Protein AF-A0A9L0KBJ2-F1 (afdb_monomer_lite)

InterPro domains:
  IPR000909 Phosphatidylinositol-specific phospholipase C, X domain [SM00148] (32-202)
  IPR017946 PLC-like phosphodiesterase, TIM beta/alpha-barrel domain superfamily [G3DSA:3.20.20.190] (17-254)
  IPR017946 PLC-like phosphodiesterase, TIM beta/alpha-barrel domain superfamily [SSF51695] (20-294)
  IPR042158 PI-PLC X domain-containing protein 1/2/3 [cd08616] (26-245)
  IPR051057 Phosphoinositide phospholipase C domain-containing protein [PTHR13593] (19-244)

Organism: Equus asinus (NCBI:txid9793)

Radius of gyration: 22.38 Å; chains: 1; bounding box: 73×70×55 Å

Secondary structure (DSSP, 8-state):
----PPPPPP-PPPPPPTTTTTTTTS-GGGTTSBGGGS--EEETTGGGGGB-TTSPBPTTS-HHHHHHHHH-HHHHHHHHHHHH----S-HHHHHHHT--EEEEEEEE-TTS-TT-EEEEESEEEEEEHHHHHHHHHHHHHH-TT--EEEEEEEEES--HHHHHHHHHHHHHHHGGGB--SSSPPBHHHHHHTT--EEEEES-HHHHHH-TTEEPPPP------SSHHHHHHHHHHHHHH--TT---TTS--S--------------EE----TT-------------SS-------------

Foldseek 3Di:
DDDDDDDDDDDDDDPQQPQLQVLVVDDPVQLPPQPLPDAAAAADLQQLLQFDLPFQFAPPDDPVLNVCCVPPVVPSSVVLSLVQRQDNDHPLVCSSVNHAEYEFEWEDDPVDDPQQIFGDDRGTGPDGPLVSLLVVLVSCVVHQLAAHEYAYDNYYPDDPVNVVVSVVSNCVRCPQLQDFFDDRDGSNRSSVSSHHYAYAYDDVVCVVVDRSYAHHEDDQDQPDPDVVSVVVSLVVVVVVPFPPPDPPDDDDDDDDDDDTDHSTHSHPYDGPNVSDDDDDDPDDDDDDDDDDDDDDDDDDDDD

pLDDT: mean 76.34, std 26.52, range [23.48, 98.69]

Structure (mmCIF, N/CA/C/O backbone):
data_AF-A0A9L0KBJ2-F1
#
_entry.id   AF-A0A9L0KBJ2-F1
#
loop_
_atom_site.group_PDB
_atom_site.id
_atom_site.type_symbol
_atom_site.label_atom_id
_atom_site.label_alt_id
_atom_site.label_comp_id
_atom_site.label_asym_id
_atom_site.label_entity_id
_atom_site.label_seq_id
_atom_site.pdbx_PDB_ins_code
_atom_site.Cartn_x
_atom_site.Cartn_y
_atom_site.Cartn_z
_atom_site.occupancy
_atom_site.B_iso_or_equiv
_atom_site.auth_seq_id
_atom_site.auth_comp_id
_atom_site.auth_asym_id
_atom_site.auth_atom_id
_atom_site.pdbx_PDB_model_num
ATOM 1 N N . MET A 1 1 ? -51.098 33.374 -16.487 1.00 39.56 1 MET A N 1
ATOM 2 C CA . MET A 1 1 ? -49.649 33.170 -16.286 1.00 39.56 1 MET A CA 1
ATOM 3 C C . MET A 1 1 ? -49.441 32.715 -14.854 1.00 39.56 1 MET A C 1
ATOM 5 O O . MET A 1 1 ? -49.712 33.484 -13.947 1.00 39.56 1 MET A O 1
ATOM 9 N N . GLY A 1 2 ? -49.059 31.459 -14.653 1.00 32.19 2 GLY A N 1
ATOM 10 C CA . GLY A 1 2 ? -48.788 30.884 -13.337 1.00 32.19 2 GLY A CA 1
ATOM 11 C C . GLY A 1 2 ? -48.051 29.573 -13.556 1.00 32.19 2 GLY A C 1
ATOM 12 O O . GLY A 1 2 ? -48.674 28.576 -13.904 1.00 32.19 2 GLY A O 1
ATOM 13 N N . GLY A 1 3 ? -46.721 29.634 -13.507 1.00 31.25 3 GLY A N 1
ATOM 14 C CA . GLY A 1 3 ? -45.835 28.506 -13.778 1.00 31.25 3 GLY A CA 1
ATOM 15 C C . GLY A 1 3 ? -45.840 27.506 -12.627 1.00 31.25 3 GLY A C 1
ATOM 16 O O . GLY A 1 3 ? -45.715 27.885 -11.465 1.00 31.25 3 GLY A O 1
ATOM 17 N N . GLN A 1 4 ? -45.972 26.230 -12.969 1.00 34.03 4 GLN A N 1
ATOM 18 C CA . GLN A 1 4 ? -45.877 25.109 -12.046 1.00 34.03 4 GLN A CA 1
ATOM 19 C C . GLN A 1 4 ? -44.428 24.602 -12.064 1.00 34.03 4 GLN A C 1
ATOM 21 O O . GLN A 1 4 ? -43.933 24.132 -13.088 1.00 34.03 4 GLN A O 1
ATOM 26 N N . LEU A 1 5 ? -43.730 24.762 -10.938 1.00 36.69 5 LEU A N 1
ATOM 27 C CA . LEU A 1 5 ? -42.374 24.260 -10.724 1.00 36.69 5 LEU A CA 1
ATOM 28 C C . LEU A 1 5 ? -42.408 22.729 -10.648 1.00 36.69 5 LEU A C 1
ATOM 30 O O . LEU A 1 5 ? -43.070 22.160 -9.782 1.00 36.69 5 LEU A O 1
ATOM 34 N N . SER A 1 6 ? -41.690 22.071 -11.555 1.00 35.41 6 SER A N 1
ATOM 35 C CA . SER A 1 6 ? -41.401 20.637 -11.477 1.00 35.41 6 SER A CA 1
ATOM 36 C C . SER A 1 6 ? -40.130 20.433 -10.651 1.00 35.41 6 SER A C 1
ATOM 38 O O . SER A 1 6 ? -39.110 21.065 -10.918 1.00 35.41 6 SER A O 1
ATOM 40 N N . ALA A 1 7 ? -40.198 19.574 -9.634 1.00 37.03 7 ALA A N 1
ATOM 41 C CA . ALA A 1 7 ? -39.050 19.184 -8.817 1.00 37.03 7 ALA A CA 1
ATOM 42 C C . ALA A 1 7 ? -38.105 18.248 -9.602 1.00 37.03 7 ALA A C 1
ATOM 44 O O . ALA A 1 7 ? -38.599 17.421 -10.375 1.00 37.03 7 ALA A O 1
ATOM 45 N N . PRO A 1 8 ? -36.773 18.312 -9.409 1.00 42.81 8 PRO A N 1
ATOM 46 C CA . PRO A 1 8 ? -35.865 17.350 -10.015 1.00 42.81 8 PRO A CA 1
ATOM 47 C C . PRO A 1 8 ? -35.858 16.046 -9.205 1.00 42.81 8 PRO A C 1
ATOM 49 O O . PRO A 1 8 ? -35.817 16.049 -7.974 1.00 42.81 8 PRO A O 1
ATOM 52 N N . GLY A 1 9 ? -35.933 14.927 -9.927 1.00 35.25 9 GLY A N 1
ATOM 53 C CA . GLY A 1 9 ? -35.958 13.576 -9.379 1.00 35.25 9 GLY A CA 1
ATOM 54 C C . GLY A 1 9 ? -34.682 13.208 -8.622 1.00 35.25 9 GLY A C 1
ATOM 55 O O . GLY A 1 9 ? -33.575 13.589 -9.000 1.00 35.25 9 GLY A O 1
ATOM 56 N N . GLY A 1 10 ? -34.859 12.438 -7.548 1.00 35.50 10 GLY A N 1
ATOM 57 C CA . GLY A 1 10 ? -33.768 11.860 -6.776 1.00 35.50 10 GLY A CA 1
ATOM 58 C C . GLY A 1 10 ? -32.954 10.886 -7.623 1.00 35.50 10 GLY A C 1
ATOM 59 O O . GLY A 1 10 ? -33.479 9.885 -8.112 1.00 35.50 10 GLY A O 1
ATOM 60 N N . GLY A 1 11 ? -31.665 11.181 -7.782 1.00 34.19 11 GLY A N 1
ATOM 61 C CA . GLY A 1 11 ? -30.691 10.238 -8.313 1.00 34.19 11 GLY A CA 1
ATOM 62 C C . GLY A 1 11 ? -30.554 9.060 -7.354 1.00 34.19 11 GLY A C 1
ATOM 63 O O . GLY A 1 11 ? -30.102 9.225 -6.222 1.00 34.19 11 GLY A O 1
ATOM 64 N N . GLY A 1 12 ? -30.977 7.876 -7.794 1.00 37.19 12 GLY A N 1
ATOM 65 C CA . GLY A 1 12 ? -30.732 6.637 -7.069 1.00 37.19 12 GLY A CA 1
ATOM 66 C C . GLY A 1 12 ? -29.230 6.386 -6.991 1.00 37.19 12 GLY A C 1
ATOM 67 O O . GLY A 1 12 ? -28.573 6.228 -8.019 1.00 37.19 12 GLY A O 1
ATOM 68 N N . SER A 1 13 ? -28.682 6.365 -5.777 1.00 54.47 13 SER A N 1
ATOM 69 C CA . SER A 1 13 ? -27.331 5.871 -5.548 1.00 54.47 13 SER A CA 1
ATOM 70 C C . SER A 1 13 ? -27.279 4.396 -5.940 1.00 54.47 13 SER A C 1
ATOM 72 O O . SER A 1 13 ? -28.129 3.597 -5.538 1.00 54.47 13 SER A O 1
ATOM 74 N N . LEU A 1 14 ? -26.289 4.029 -6.756 1.00 52.66 14 LEU A N 1
ATOM 75 C CA . LEU A 1 14 ? -25.986 2.625 -7.017 1.00 52.66 14 LEU A CA 1
ATOM 76 C C . LEU A 1 14 ? -25.778 1.904 -5.671 1.00 52.66 14 LEU A C 1
ATOM 78 O O . LEU A 1 14 ? -25.186 2.492 -4.757 1.00 52.66 14 LEU A O 1
ATOM 82 N N . PRO A 1 15 ? -26.265 0.660 -5.513 1.00 59.66 15 PRO A N 1
ATOM 83 C CA . PRO A 1 15 ? -26.062 -0.087 -4.282 1.00 59.66 15 PRO A CA 1
ATOM 84 C C . PRO A 1 15 ? -24.560 -0.235 -4.028 1.00 59.66 15 PRO A C 1
ATOM 86 O O . PRO A 1 15 ? -23.828 -0.746 -4.876 1.00 59.66 15 PRO A O 1
ATOM 89 N N . ARG A 1 16 ? -24.102 0.248 -2.866 1.00 64.50 16 ARG A N 1
ATOM 90 C CA . ARG A 1 16 ? -22.700 0.136 -2.452 1.00 64.50 16 ARG A CA 1
ATOM 91 C C . ARG A 1 16 ? -22.267 -1.337 -2.447 1.00 64.50 16 ARG A C 1
ATOM 93 O O . ARG A 1 16 ? -23.068 -2.185 -2.034 1.00 64.50 16 ARG A O 1
ATOM 100 N N . PRO A 1 17 ? -21.030 -1.659 -2.872 1.00 71.56 17 PRO A N 1
ATOM 101 C CA . PRO A 1 17 ? -20.535 -3.028 -2.826 1.00 71.56 17 PRO A CA 1
ATOM 102 C C . PRO A 1 17 ? -20.620 -3.569 -1.397 1.00 71.56 17 PRO A C 1
ATOM 104 O O . PRO A 1 17 ? -20.265 -2.882 -0.441 1.00 71.56 17 PRO A O 1
ATOM 107 N N . VAL A 1 18 ? -21.095 -4.808 -1.248 1.00 75.06 18 VAL A N 1
ATOM 108 C CA . VAL A 1 18 ? -21.467 -5.397 0.055 1.00 75.06 18 VAL A CA 1
ATOM 109 C C . VAL A 1 18 ? -20.314 -5.385 1.070 1.00 75.06 18 VAL A C 1
ATOM 111 O O . VAL A 1 18 ? -20.565 -5.299 2.270 1.00 75.06 18 VAL A O 1
ATOM 114 N N . ASN A 1 19 ? -19.065 -5.428 0.598 1.00 90.75 19 ASN A N 1
ATOM 115 C CA . ASN A 1 19 ? -17.872 -5.508 1.441 1.00 90.75 19 ASN A CA 1
ATOM 116 C C . ASN A 1 19 ? -17.072 -4.197 1.511 1.00 90.75 19 ASN A C 1
ATOM 118 O O . ASN A 1 19 ? -16.081 -4.145 2.237 1.00 90.75 19 ASN A O 1
ATOM 122 N N . ALA A 1 20 ? -17.482 -3.140 0.802 1.00 94.88 20 ALA A N 1
ATOM 123 C CA . ALA A 1 20 ? -16.697 -1.910 0.705 1.00 94.88 20 ALA A CA 1
ATOM 124 C C . ALA A 1 20 ? -16.605 -1.140 2.033 1.00 94.88 20 ALA A C 1
ATOM 126 O O . ALA A 1 20 ? -15.671 -0.374 2.206 1.00 94.88 20 ALA A O 1
ATOM 127 N N . ASP A 1 21 ? -17.517 -1.372 2.982 1.00 96.88 21 ASP A N 1
ATOM 128 C CA . ASP A 1 21 ? -17.588 -0.662 4.271 1.00 96.88 21 ASP A CA 1
ATOM 129 C C . ASP A 1 21 ? -17.522 -1.625 5.483 1.00 96.88 21 ASP A C 1
ATOM 131 O O . ASP A 1 21 ? -18.174 -1.407 6.514 1.00 96.88 21 ASP A O 1
ATOM 135 N N . TRP A 1 22 ? -16.811 -2.756 5.360 1.00 96.62 22 TRP A N 1
ATOM 136 C CA . TRP A 1 22 ? -16.874 -3.828 6.363 1.00 96.62 22 TRP A CA 1
ATOM 137 C C . TRP A 1 22 ? -16.291 -3.441 7.729 1.00 96.62 22 TRP A C 1
ATOM 139 O O . TRP A 1 22 ? -16.794 -3.937 8.743 1.00 96.62 22 TRP A O 1
ATOM 149 N N . MET A 1 23 ? -15.279 -2.564 7.799 1.00 97.50 23 MET A N 1
ATOM 150 C CA . MET A 1 23 ? -14.704 -2.140 9.084 1.00 97.50 23 MET A CA 1
ATOM 151 C C . MET A 1 23 ? -15.724 -1.332 9.889 1.00 97.50 23 MET A C 1
ATOM 153 O O . MET A 1 23 ? -15.868 -1.536 11.099 1.00 97.50 23 MET A O 1
ATOM 157 N N . SER A 1 24 ? -16.505 -0.486 9.213 1.00 95.19 24 SER A N 1
ATOM 158 C CA . SER A 1 24 ? -17.604 0.264 9.831 1.00 95.19 24 SER A CA 1
ATOM 159 C C . SER A 1 24 ? -18.742 -0.633 10.347 1.00 95.19 24 SER A C 1
ATOM 161 O O . SER A 1 24 ? -19.420 -0.284 11.317 1.00 95.19 24 SER A O 1
ATOM 163 N N . ALA A 1 25 ? -18.924 -1.806 9.732 1.00 95.00 25 ALA A N 1
ATOM 164 C CA . ALA A 1 25 ? -19.957 -2.782 10.073 1.00 95.00 25 ALA A CA 1
ATOM 165 C C . ALA A 1 25 ? -19.550 -3.754 11.199 1.00 95.00 25 ALA A C 1
ATOM 167 O O . ALA A 1 25 ? -20.371 -4.561 11.647 1.00 95.00 25 ALA A O 1
ATOM 168 N N . LEU A 1 26 ? -18.301 -3.695 11.677 1.00 95.19 26 LEU A N 1
ATOM 169 C CA . LEU A 1 26 ? -17.848 -4.498 12.812 1.00 95.19 26 LEU A CA 1
ATOM 170 C C . LEU A 1 26 ? -18.660 -4.192 14.080 1.00 95.19 26 LEU A C 1
ATOM 172 O O . LEU A 1 26 ? -19.145 -3.082 14.292 1.00 95.19 26 LEU A O 1
ATOM 176 N N . CYS A 1 27 ? -18.764 -5.178 14.977 1.00 95.88 27 CYS A N 1
ATOM 177 C CA . CYS A 1 27 ? -19.354 -4.963 16.298 1.00 95.88 27 CYS A CA 1
ATOM 178 C C . CYS A 1 27 ? -18.593 -3.843 17.037 1.00 95.88 27 CYS A C 1
ATOM 180 O O . CYS A 1 27 ? -17.363 -3.901 17.063 1.00 95.88 27 CYS A O 1
ATOM 182 N N . PRO A 1 28 ? -19.272 -2.903 17.729 1.00 95.81 28 PRO A N 1
ATOM 183 C CA . PRO A 1 28 ? -18.616 -1.776 18.398 1.00 95.81 28 PRO A CA 1
ATOM 184 C C . PRO A 1 28 ? -17.477 -2.144 19.352 1.00 95.81 28 PRO A C 1
ATOM 186 O O . PRO A 1 28 ? -16.539 -1.374 19.516 1.00 95.81 28 PRO A O 1
ATOM 189 N N . ARG A 1 29 ? -17.525 -3.342 19.950 1.00 95.31 29 ARG A N 1
ATOM 190 C CA . ARG A 1 29 ? -16.455 -3.868 20.814 1.00 95.31 29 ARG A CA 1
ATOM 191 C C . ARG A 1 29 ? -15.127 -4.071 20.082 1.00 95.31 29 ARG A C 1
ATOM 193 O O . ARG A 1 29 ? -14.089 -4.057 20.727 1.00 95.31 29 ARG A O 1
ATOM 200 N N . LEU A 1 30 ? -15.161 -4.313 18.771 1.00 95.56 30 LEU A N 1
ATOM 201 C CA . LEU A 1 30 ? -13.973 -4.499 17.937 1.00 95.56 30 LEU A CA 1
ATOM 202 C C . LEU A 1 30 ? -13.367 -3.169 17.481 1.00 95.56 30 LEU A C 1
ATOM 204 O O . LEU A 1 30 ? -12.224 -3.162 17.042 1.00 95.56 30 LEU A O 1
ATOM 208 N N . TRP A 1 31 ? -14.082 -2.047 17.610 1.00 97.31 31 TRP A N 1
ATOM 209 C CA . TRP A 1 31 ? -13.544 -0.738 17.226 1.00 97.31 31 TRP A CA 1
ATOM 210 C C . TRP A 1 31 ? -12.448 -0.248 18.176 1.00 97.31 31 TRP A C 1
ATOM 212 O O . TRP A 1 31 ? -11.600 0.542 17.776 1.00 97.31 31 TRP A O 1
ATOM 222 N N . ASP A 1 32 ? -12.463 -0.734 19.418 1.00 96.62 32 ASP A N 1
ATOM 223 C CA . ASP A 1 32 ? -11.501 -0.407 20.477 1.00 96.62 32 ASP A CA 1
ATOM 224 C C . ASP A 1 32 ? -10.372 -1.441 20.602 1.00 96.62 32 ASP A C 1
ATOM 226 O O . ASP A 1 32 ? -9.470 -1.303 21.426 1.00 96.62 32 ASP A O 1
ATOM 230 N N . VAL A 1 33 ? -10.417 -2.501 19.793 1.00 94.88 33 VAL A N 1
ATOM 231 C CA . VAL A 1 33 ? -9.357 -3.506 19.738 1.00 94.88 33 VAL A CA 1
ATOM 232 C C . VAL A 1 33 ? -8.188 -2.937 18.918 1.00 94.88 33 VAL A C 1
ATOM 234 O O . VAL A 1 33 ? -8.436 -2.307 17.886 1.00 94.88 33 VAL A O 1
ATOM 237 N N . PRO A 1 34 ? -6.921 -3.146 19.339 1.00 94.62 34 PRO A N 1
ATOM 238 C CA . PRO A 1 34 ? -5.755 -2.779 18.537 1.00 94.62 34 PRO A CA 1
ATOM 239 C C . PRO A 1 34 ? -5.890 -3.242 17.087 1.00 94.62 34 PRO A C 1
ATOM 241 O O . PRO A 1 34 ? -6.272 -4.385 16.851 1.00 94.62 34 PRO A O 1
ATOM 244 N N . LEU A 1 35 ? -5.546 -2.403 16.111 1.00 93.25 35 LEU A N 1
ATOM 245 C CA . LEU A 1 35 ? -5.756 -2.712 14.692 1.00 93.25 35 LEU A CA 1
ATOM 246 C C . LEU A 1 35 ? -5.088 -4.033 14.292 1.00 93.25 35 LEU A C 1
ATOM 248 O O . LEU A 1 35 ? -5.685 -4.864 13.614 1.00 93.25 35 LEU A O 1
ATOM 252 N N . HIS A 1 36 ? -3.883 -4.278 14.807 1.00 88.44 36 HIS A N 1
ATOM 253 C CA . HIS A 1 36 ? -3.157 -5.520 14.566 1.00 88.44 36 HIS A CA 1
ATOM 254 C C . HIS A 1 36 ? -3.884 -6.757 15.132 1.00 88.44 36 HIS A C 1
ATOM 256 O O . HIS A 1 36 ? -3.661 -7.871 14.662 1.00 88.44 36 HIS A O 1
ATOM 262 N N . HIS A 1 37 ? -4.782 -6.604 16.111 1.00 90.06 37 HIS A N 1
ATOM 263 C CA . HIS A 1 37 ? -5.623 -7.681 16.640 1.00 90.06 37 HIS A CA 1
ATOM 264 C C . HIS A 1 37 ? -6.802 -8.077 15.741 1.00 90.06 37 HIS A C 1
ATOM 266 O O . HIS A 1 37 ? -7.394 -9.133 15.977 1.00 90.06 37 HIS A O 1
ATOM 272 N N . LEU A 1 38 ? -7.112 -7.298 14.705 1.00 91.44 38 LEU A N 1
ATOM 273 C CA . LEU A 1 38 ? -8.138 -7.641 13.727 1.00 91.44 38 LEU A CA 1
ATOM 274 C C . LEU A 1 38 ? -7.586 -8.578 12.644 1.00 91.44 38 LEU A C 1
ATOM 276 O O . LEU A 1 38 ? -6.407 -8.542 12.297 1.00 91.44 38 LEU A O 1
ATOM 280 N N . SER A 1 39 ? -8.461 -9.417 12.091 1.00 91.38 39 SER A N 1
ATOM 281 C CA . SER A 1 39 ? -8.184 -10.145 10.852 1.00 91.38 39 SER A CA 1
ATOM 282 C C . SER A 1 39 ? -8.519 -9.232 9.682 1.00 91.38 39 SER A C 1
ATOM 284 O O . SER A 1 39 ? -9.687 -8.921 9.460 1.00 91.38 39 SER A O 1
ATOM 286 N N . ILE A 1 40 ? -7.489 -8.782 8.972 1.00 93.38 40 ILE A N 1
ATOM 287 C CA . ILE A 1 40 ? -7.608 -7.823 7.876 1.00 93.38 40 ILE A CA 1
ATOM 288 C C . ILE A 1 40 ? -7.216 -8.547 6.580 1.00 93.38 40 ILE A C 1
ATOM 290 O O . ILE A 1 40 ? -6.092 -9.047 6.501 1.00 93.38 40 ILE A O 1
ATOM 294 N N . PRO A 1 41 ? -8.112 -8.655 5.583 1.00 94.19 41 PRO A N 1
ATOM 295 C CA . PRO A 1 41 ? -7.776 -9.253 4.297 1.00 94.19 41 PRO A CA 1
ATOM 296 C C . PRO A 1 41 ? -6.783 -8.370 3.531 1.00 94.19 41 PRO A C 1
ATOM 298 O O . PRO A 1 41 ? -6.908 -7.139 3.505 1.00 94.19 41 PRO A O 1
ATOM 301 N N . GLY A 1 42 ? -5.814 -9.018 2.888 1.00 94.12 42 GLY A N 1
ATOM 302 C CA . GLY A 1 42 ? -4.753 -8.368 2.127 1.00 94.12 42 GLY A CA 1
ATOM 303 C C . GLY A 1 42 ? -4.523 -8.989 0.754 1.00 94.12 42 GLY A C 1
ATOM 304 O O . GLY A 1 42 ? -4.788 -10.176 0.554 1.00 94.12 42 GLY A O 1
ATOM 305 N N . SER A 1 43 ? -3.997 -8.190 -0.169 1.00 93.31 43 SER A N 1
ATOM 306 C CA . SER A 1 43 ? -3.552 -8.605 -1.500 1.00 93.31 43 SER A CA 1
ATOM 307 C C . SER A 1 43 ? -2.027 -8.634 -1.564 1.00 93.31 43 SER A C 1
ATOM 309 O O . SER A 1 43 ? -1.352 -7.656 -1.247 1.00 93.31 43 SER A O 1
ATOM 311 N N . HIS A 1 44 ? -1.480 -9.773 -1.980 1.00 91.88 44 HIS A N 1
ATOM 312 C CA . HIS A 1 44 ? -0.054 -9.932 -2.268 1.00 91.88 44 HIS A CA 1
ATOM 313 C C . HIS A 1 44 ? 0.235 -9.489 -3.701 1.00 91.88 44 HIS A C 1
ATOM 315 O O . HIS A 1 44 ? -0.531 -9.828 -4.606 1.00 91.88 44 HIS A O 1
ATOM 321 N N . ASP A 1 45 ? 1.311 -8.726 -3.889 1.00 92.00 45 ASP A N 1
ATOM 322 C CA . ASP A 1 45 ? 1.672 -8.084 -5.157 1.00 92.00 45 ASP A CA 1
ATOM 323 C C . ASP A 1 45 ? 0.461 -7.404 -5.814 1.00 92.00 45 ASP A C 1
ATOM 325 O O . ASP A 1 45 ? 0.053 -7.718 -6.934 1.00 92.00 45 ASP A O 1
ATOM 329 N N . THR A 1 46 ? -0.143 -6.477 -5.063 1.00 95.38 46 THR A N 1
ATOM 330 C CA . THR A 1 46 ? -1.449 -5.846 -5.338 1.00 95.38 46 THR A CA 1
ATOM 331 C C . THR A 1 46 ? -1.593 -5.370 -6.779 1.00 95.38 46 THR A C 1
ATOM 333 O O . THR A 1 46 ? -2.663 -5.493 -7.372 1.00 95.38 46 THR A O 1
ATOM 336 N N . MET A 1 47 ? -0.512 -4.836 -7.344 1.00 95.94 47 MET A N 1
ATOM 337 C CA . MET A 1 47 ? -0.515 -4.137 -8.628 1.00 95.94 47 MET A CA 1
ATOM 338 C C . MET A 1 47 ? -0.249 -5.052 -9.829 1.00 95.94 47 MET A C 1
ATOM 340 O O . MET A 1 47 ? -0.112 -4.580 -10.954 1.00 95.94 47 MET A O 1
ATOM 344 N N . THR A 1 48 ? -0.203 -6.374 -9.646 1.00 91.94 48 THR A N 1
ATOM 345 C CA . THR A 1 48 ? 0.120 -7.291 -10.752 1.00 91.94 48 THR A CA 1
ATOM 346 C C . THR A 1 48 ? -0.979 -7.420 -11.815 1.00 91.94 48 THR A C 1
ATOM 348 O O . THR A 1 48 ? -0.716 -7.926 -12.908 1.00 91.94 48 THR A O 1
ATOM 351 N N . TYR A 1 49 ? -2.187 -6.902 -11.559 1.00 89.44 49 TYR A N 1
ATOM 352 C CA . TYR A 1 49 ? -3.268 -6.846 -12.554 1.00 89.44 49 TYR A CA 1
ATOM 353 C C . TYR A 1 49 ? -2.932 -5.938 -13.752 1.00 89.44 49 TYR A C 1
ATOM 355 O O . TYR A 1 49 ? -3.472 -6.137 -14.841 1.00 89.44 49 TYR A O 1
ATOM 363 N N . CYS A 1 50 ? -2.034 -4.958 -13.579 1.00 88.44 50 CYS A N 1
ATOM 364 C CA . CYS A 1 50 ? -1.622 -4.009 -14.618 1.00 88.44 50 CYS A CA 1
ATOM 365 C C . CYS A 1 50 ? -0.177 -4.229 -15.105 1.00 88.44 50 CYS A C 1
ATOM 367 O O . CYS A 1 50 ? 0.491 -3.298 -15.564 1.00 88.44 50 CYS A O 1
ATOM 369 N N . LEU A 1 51 ? 0.324 -5.471 -15.040 1.00 84.94 51 LEU A N 1
ATOM 370 C CA . LEU A 1 51 ? 1.618 -5.829 -15.625 1.00 84.94 51 LEU A CA 1
ATOM 371 C C . LEU A 1 51 ? 1.628 -5.627 -17.143 1.00 84.94 51 LEU A C 1
ATOM 373 O O . LEU A 1 51 ? 0.758 -6.104 -17.878 1.00 84.94 51 LEU A O 1
ATOM 377 N N . ASN A 1 52 ? 2.668 -4.958 -17.636 1.00 78.50 52 ASN A N 1
ATOM 378 C CA . ASN A 1 52 ? 2.794 -4.668 -19.053 1.00 78.50 52 ASN A CA 1
ATOM 379 C C . ASN A 1 52 ? 3.554 -5.780 -19.777 1.00 78.50 52 ASN A C 1
ATOM 381 O O . ASN A 1 52 ? 4.761 -5.944 -19.607 1.00 78.50 52 ASN A O 1
ATOM 385 N N . LYS A 1 53 ? 2.886 -6.480 -20.698 1.00 72.38 53 LYS A N 1
ATOM 386 C CA . LYS A 1 53 ? 3.516 -7.540 -21.513 1.00 72.38 53 LYS A CA 1
ATOM 387 C C . LYS A 1 53 ? 4.688 -7.046 -22.371 1.00 72.38 53 LYS A C 1
ATOM 389 O O . LYS A 1 53 ? 5.471 -7.857 -22.862 1.00 72.38 53 LYS A O 1
ATOM 394 N N . ARG A 1 54 ? 4.748 -5.735 -22.627 1.00 73.50 54 ARG A N 1
ATOM 395 C CA . ARG A 1 54 ? 5.791 -5.084 -23.427 1.00 73.50 54 ARG A CA 1
ATOM 396 C C . ARG A 1 54 ? 6.912 -4.491 -22.575 1.00 73.50 54 ARG A C 1
ATOM 398 O O . ARG A 1 54 ? 7.934 -4.135 -23.152 1.00 73.50 54 ARG A O 1
ATOM 405 N N . SER A 1 55 ? 6.740 -4.395 -21.255 1.00 75.31 55 SER A N 1
ATOM 406 C CA . SER A 1 55 ? 7.799 -3.903 -20.374 1.00 75.31 55 SER A CA 1
ATOM 407 C C . SER A 1 55 ? 8.971 -4.887 -20.331 1.00 75.31 55 SER A C 1
ATOM 409 O O . SER A 1 55 ? 8.773 -6.100 -20.494 1.00 75.31 55 SER A O 1
ATOM 411 N N . PRO A 1 56 ? 10.203 -4.388 -20.131 1.00 76.06 56 PRO A N 1
ATOM 412 C CA . PRO A 1 56 ? 11.348 -5.254 -19.917 1.00 76.06 56 PRO A CA 1
ATOM 413 C C . PRO A 1 56 ? 11.152 -6.107 -18.656 1.00 76.06 56 PRO A C 1
ATOM 415 O O . PRO A 1 56 ? 10.437 -5.732 -17.723 1.00 76.06 56 PRO A O 1
ATOM 418 N N . ILE A 1 57 ? 11.806 -7.271 -18.648 1.00 79.75 57 ILE A N 1
ATOM 419 C CA . ILE A 1 57 ? 11.995 -8.045 -17.419 1.00 79.75 57 ILE A CA 1
ATOM 420 C C . ILE A 1 57 ? 12.837 -7.175 -16.488 1.00 79.75 57 ILE A C 1
ATOM 422 O O . ILE A 1 57 ? 13.816 -6.576 -16.936 1.00 79.75 57 ILE A O 1
ATOM 426 N N . SER A 1 58 ? 12.435 -7.101 -15.226 1.00 79.75 58 SER A N 1
ATOM 427 C CA . SER A 1 58 ? 13.106 -6.301 -14.212 1.00 79.75 58 SER A CA 1
ATOM 428 C C . SER A 1 58 ? 14.597 -6.639 -14.134 1.00 79.75 58 SER A C 1
ATOM 430 O O . SER A 1 58 ? 15.021 -7.791 -14.292 1.00 79.75 58 SER A O 1
ATOM 432 N N . HIS A 1 59 ? 15.404 -5.609 -13.892 1.00 78.69 59 HIS A N 1
ATOM 433 C CA . HIS A 1 59 ? 16.856 -5.739 -13.857 1.00 78.69 59 HIS A CA 1
ATOM 434 C C . HIS A 1 59 ? 17.353 -6.543 -12.651 1.00 78.69 59 HIS A C 1
ATOM 436 O O . HIS A 1 59 ? 18.472 -7.055 -12.697 1.00 78.69 59 HIS A O 1
ATOM 442 N N . SER A 1 60 ? 16.527 -6.700 -11.609 1.00 78.25 60 SER A N 1
ATOM 443 C CA . SER A 1 60 ? 16.835 -7.531 -10.439 1.00 78.25 60 SER A CA 1
ATOM 444 C C . SER A 1 60 ? 16.759 -9.036 -10.728 1.00 78.25 60 SER A C 1
ATOM 446 O O . SER A 1 60 ? 17.222 -9.850 -9.929 1.00 78.25 60 SER A O 1
ATOM 448 N N . GLN A 1 61 ? 16.219 -9.433 -11.886 1.00 82.50 61 GLN A N 1
ATOM 449 C CA . GLN A 1 61 ? 16.095 -10.836 -12.262 1.00 82.50 61 GLN A CA 1
ATOM 450 C C . GLN A 1 61 ? 17.413 -11.452 -12.735 1.00 82.50 61 GLN A C 1
ATOM 452 O O . GLN A 1 61 ? 18.293 -10.776 -13.274 1.00 82.50 61 GLN A O 1
ATOM 457 N N . SER A 1 62 ? 17.521 -12.778 -12.575 1.00 80.62 62 SER A N 1
ATOM 458 C CA . SER A 1 62 ? 18.741 -13.528 -12.897 1.00 80.62 62 SER A CA 1
ATOM 459 C C . SER A 1 62 ? 19.246 -13.256 -14.317 1.00 80.62 62 SER A C 1
ATOM 461 O O . SER A 1 62 ? 18.467 -13.141 -15.267 1.00 80.62 62 SER A O 1
ATOM 463 N N . TRP A 1 63 ? 20.571 -13.225 -14.482 1.00 84.56 63 TRP A N 1
ATOM 464 C CA . TRP A 1 63 ? 21.203 -13.029 -15.789 1.00 84.56 63 TRP A CA 1
ATOM 465 C C . TRP A 1 63 ? 20.709 -14.034 -16.837 1.00 84.56 63 TRP A C 1
ATOM 467 O O . TRP A 1 63 ? 20.474 -13.656 -17.982 1.00 84.56 63 TRP A O 1
ATOM 477 N N . LEU A 1 64 ? 20.485 -15.293 -16.441 1.00 82.75 64 LEU A N 1
ATOM 478 C CA . LEU A 1 64 ? 19.929 -16.313 -17.327 1.00 82.75 64 LEU A CA 1
ATOM 479 C C . LEU A 1 64 ? 18.533 -15.920 -17.819 1.00 82.75 64 LEU A C 1
ATOM 481 O O . LEU A 1 64 ? 18.263 -16.018 -19.012 1.00 82.75 64 LEU A O 1
ATOM 485 N N . LEU A 1 65 ? 17.660 -15.440 -16.928 1.00 82.81 65 LEU A N 1
ATOM 486 C CA . LEU A 1 65 ? 16.323 -14.996 -17.315 1.00 82.81 65 LEU A CA 1
ATOM 487 C C . LEU A 1 65 ? 16.382 -13.757 -18.217 1.00 82.81 65 LEU A C 1
ATOM 489 O O . LEU A 1 65 ? 15.639 -13.681 -19.194 1.00 82.81 65 LEU A O 1
ATOM 493 N N . GLN A 1 66 ? 17.306 -12.830 -17.955 1.00 84.38 66 GLN A N 1
ATOM 494 C CA . GLN A 1 66 ? 17.538 -11.679 -18.830 1.00 84.38 66 GLN A CA 1
ATOM 495 C C . GLN A 1 66 ? 18.048 -12.103 -20.216 1.00 84.38 66 GLN A C 1
ATOM 497 O O . GLN A 1 66 ? 17.578 -11.592 -21.234 1.00 84.38 66 GLN A O 1
ATOM 502 N N . LEU A 1 67 ? 18.979 -13.059 -20.280 1.00 84.31 67 LEU A N 1
ATOM 503 C CA . LEU A 1 67 ? 19.505 -13.604 -21.531 1.00 84.31 67 LEU A CA 1
ATOM 504 C C . LEU A 1 67 ? 18.413 -14.337 -22.315 1.00 84.31 67 LEU A C 1
ATOM 506 O O . LEU A 1 67 ? 18.236 -14.081 -23.502 1.00 84.31 67 LEU A O 1
ATOM 510 N N . LEU A 1 68 ? 17.642 -15.198 -21.653 1.00 84.50 68 LEU A N 1
ATOM 511 C CA . LEU A 1 68 ? 16.499 -15.891 -22.246 1.00 84.50 68 LEU A CA 1
ATOM 512 C C . LEU A 1 68 ? 15.436 -14.894 -22.734 1.00 84.50 68 LEU A C 1
ATOM 514 O O . LEU A 1 68 ? 14.882 -15.062 -23.819 1.00 84.50 68 LEU A O 1
ATOM 518 N N . GLY A 1 69 ? 15.200 -13.813 -21.990 1.00 83.31 69 GLY A N 1
ATOM 519 C CA . GLY A 1 69 ? 14.355 -12.692 -22.403 1.00 83.31 69 GLY A CA 1
ATOM 520 C C . GLY A 1 69 ? 14.808 -12.030 -23.708 1.00 83.31 69 GLY A C 1
ATOM 521 O O . GLY A 1 69 ? 13.967 -11.611 -24.503 1.00 83.31 69 GLY A O 1
ATOM 522 N N . LYS A 1 70 ? 16.123 -11.965 -23.946 1.00 83.94 70 LYS A N 1
ATOM 523 C CA . LYS A 1 70 ? 16.724 -11.409 -25.169 1.00 83.94 70 LYS A CA 1
ATOM 524 C C . LYS A 1 70 ? 16.740 -12.410 -26.328 1.00 83.94 70 LYS A C 1
ATOM 526 O O . LYS A 1 70 ? 16.449 -12.021 -27.453 1.00 83.94 70 LYS A O 1
ATOM 531 N N . LEU A 1 71 ? 17.065 -13.677 -26.062 1.00 88.25 71 LEU A N 1
ATOM 532 C CA . LEU A 1 71 ? 17.229 -14.714 -27.089 1.00 88.25 71 LEU A CA 1
ATOM 533 C C . LEU A 1 71 ? 15.904 -15.340 -27.541 1.00 88.25 71 LEU A C 1
ATOM 535 O O . LEU A 1 71 ? 15.758 -15.681 -28.710 1.00 88.25 71 LEU A O 1
ATOM 539 N N . LEU A 1 72 ? 14.939 -15.502 -26.631 1.00 87.56 72 LEU A N 1
ATOM 540 C CA . LEU A 1 72 ? 13.665 -16.193 -26.876 1.00 87.56 72 LEU A CA 1
ATOM 541 C C . LEU A 1 72 ? 12.452 -15.379 -26.375 1.00 87.56 72 LEU A C 1
ATOM 543 O O . LEU A 1 72 ? 11.617 -15.914 -25.638 1.00 87.56 72 LEU A O 1
ATOM 547 N N . PRO A 1 73 ? 12.301 -14.097 -26.767 1.00 83.94 73 PRO A N 1
ATOM 548 C CA . PRO A 1 73 ? 11.309 -13.184 -26.187 1.00 83.94 73 PRO A CA 1
ATOM 549 C C . PRO A 1 73 ? 9.860 -13.669 -26.327 1.00 83.94 73 PRO A C 1
ATOM 551 O O . PRO A 1 73 ? 9.039 -13.414 -25.448 1.00 83.94 73 PRO A O 1
ATOM 554 N N . CYS A 1 74 ? 9.534 -14.378 -27.413 1.00 84.75 74 CYS A N 1
ATOM 555 C CA . CYS A 1 74 ? 8.187 -14.892 -27.673 1.00 84.75 74 CYS A CA 1
ATOM 556 C C . CYS A 1 74 ? 7.780 -16.049 -26.746 1.00 84.75 74 CYS A C 1
ATOM 558 O O . CYS A 1 74 ? 6.590 -16.305 -26.603 1.00 84.75 74 CYS A O 1
ATOM 560 N N . VAL A 1 75 ? 8.740 -16.735 -26.118 1.00 84.44 75 VAL A N 1
ATOM 561 C CA . VAL A 1 75 ? 8.482 -17.842 -25.180 1.00 84.44 75 VAL A CA 1
ATOM 562 C C . VAL A 1 75 ? 8.597 -17.352 -23.742 1.00 84.44 75 VAL A C 1
ATOM 564 O O . VAL A 1 75 ? 7.727 -17.598 -22.910 1.00 84.44 75 VAL A O 1
ATOM 567 N N . THR A 1 76 ? 9.662 -16.613 -23.453 1.00 83.88 76 THR A N 1
ATOM 568 C CA . THR A 1 76 ? 10.043 -16.260 -22.086 1.00 83.88 76 THR A CA 1
ATOM 569 C C . THR A 1 76 ? 9.135 -15.192 -21.505 1.00 83.88 76 THR A C 1
ATOM 571 O O . THR A 1 76 ? 8.683 -15.342 -20.375 1.00 83.88 76 THR A O 1
ATOM 574 N N . ARG A 1 77 ? 8.770 -14.158 -22.275 1.00 83.38 77 ARG A N 1
ATOM 575 C CA . ARG A 1 77 ? 7.904 -13.081 -21.772 1.00 83.38 77 ARG A CA 1
ATOM 576 C C . ARG A 1 77 ? 6.496 -13.563 -21.405 1.00 83.38 77 ARG A C 1
ATOM 578 O O . ARG A 1 77 ? 6.054 -13.223 -20.310 1.00 83.38 77 ARG A O 1
ATOM 585 N N . PRO A 1 78 ? 5.787 -14.366 -22.229 1.00 84.00 78 PRO A N 1
ATOM 586 C CA . PRO A 1 78 ? 4.488 -14.904 -21.825 1.00 84.00 78 PRO A CA 1
ATOM 587 C C . PRO A 1 78 ? 4.561 -15.803 -20.587 1.00 84.00 78 PRO A C 1
ATOM 589 O O . PRO A 1 78 ? 3.664 -15.745 -19.750 1.00 84.00 78 PRO A O 1
ATOM 592 N N . MET A 1 79 ? 5.620 -16.612 -20.456 1.00 84.94 79 MET A N 1
ATOM 593 C CA . MET A 1 79 ? 5.822 -17.468 -19.283 1.00 84.94 79 MET A CA 1
ATOM 594 C C . MET A 1 79 ? 6.076 -16.653 -18.018 1.00 84.94 79 MET A C 1
ATOM 596 O O . MET A 1 79 ? 5.394 -16.872 -17.023 1.00 84.94 79 MET A O 1
ATOM 600 N N . VAL A 1 80 ? 7.003 -15.691 -18.079 1.00 84.25 80 VAL A N 1
ATOM 601 C CA . VAL A 1 80 ? 7.305 -14.792 -16.960 1.00 84.25 80 VAL A CA 1
ATOM 602 C C . VAL A 1 80 ? 6.038 -14.072 -16.536 1.00 84.25 80 VAL A C 1
ATOM 604 O O . VAL A 1 80 ? 5.635 -14.216 -15.394 1.00 84.25 80 VAL A O 1
ATOM 607 N N . LEU A 1 81 ? 5.333 -13.422 -17.466 1.00 84.19 81 LEU A N 1
ATOM 608 C CA . LEU A 1 81 ? 4.092 -12.719 -17.153 1.00 84.19 81 LEU A CA 1
ATOM 609 C C . LEU A 1 81 ? 3.055 -13.629 -16.479 1.00 84.19 81 LEU A C 1
ATOM 611 O O . LEU A 1 81 ? 2.402 -13.214 -15.528 1.00 84.19 81 LEU A O 1
ATOM 615 N N . LYS A 1 82 ? 2.902 -14.871 -16.952 1.00 84.31 82 LYS A N 1
ATOM 616 C CA . LYS A 1 82 ? 1.979 -15.839 -16.346 1.00 84.31 82 LYS A CA 1
ATOM 617 C C . LYS A 1 82 ? 2.356 -16.168 -14.898 1.00 84.31 82 LYS A C 1
ATOM 619 O O . LYS A 1 82 ? 1.463 -16.403 -14.094 1.00 84.31 82 LYS A O 1
ATOM 624 N N . TRP A 1 83 ? 3.646 -16.213 -14.581 1.00 84.12 83 TRP A N 1
ATOM 625 C CA . TRP A 1 83 ? 4.135 -16.417 -13.217 1.00 84.12 83 TRP A CA 1
ATOM 626 C C . TRP A 1 83 ? 4.119 -15.143 -12.375 1.00 84.12 83 TRP A C 1
ATOM 628 O O . TRP A 1 83 ? 4.150 -15.240 -11.156 1.00 84.12 83 TRP A O 1
ATOM 638 N N . SER A 1 84 ? 4.037 -13.975 -13.013 1.00 85.25 84 SER A N 1
ATOM 639 C CA . SER A 1 84 ? 4.040 -12.683 -12.336 1.00 85.25 84 SER A CA 1
ATOM 640 C C . SER A 1 84 ? 2.662 -12.197 -11.877 1.00 85.25 84 SER A C 1
ATOM 642 O O . SER A 1 84 ? 2.573 -11.341 -11.005 1.00 85.25 84 SER A O 1
ATOM 644 N N . VAL A 1 85 ? 1.572 -12.661 -12.492 1.00 87.38 85 VAL A N 1
ATOM 645 C CA . VAL A 1 85 ? 0.225 -12.173 -12.155 1.00 87.38 85 VAL A CA 1
ATOM 646 C C . VAL A 1 85 ? -0.312 -12.893 -10.916 1.00 87.38 85 VAL A C 1
ATOM 648 O O . VAL A 1 85 ? -0.527 -14.104 -10.950 1.00 87.38 85 VAL A O 1
ATOM 651 N N . THR A 1 86 ? -0.590 -12.134 -9.853 1.00 88.56 86 THR A N 1
ATOM 652 C CA . THR A 1 86 ? -1.213 -12.615 -8.604 1.00 88.56 86 THR A CA 1
ATOM 653 C C . THR A 1 86 ? -2.627 -12.063 -8.397 1.00 88.56 86 THR A C 1
ATOM 655 O O . THR A 1 86 ? -3.420 -12.675 -7.682 1.00 88.56 86 THR A O 1
ATOM 658 N N . GLN A 1 87 ? -2.957 -10.930 -9.032 1.00 90.12 87 GLN A N 1
ATOM 659 C CA . GLN A 1 87 ? -4.246 -10.249 -8.918 1.00 90.12 87 GLN A CA 1
ATOM 660 C C . GLN A 1 87 ? -4.924 -10.083 -10.281 1.00 90.12 87 GLN A C 1
ATOM 662 O O . GLN A 1 87 ? -4.293 -9.713 -11.269 1.00 90.12 87 GLN A O 1
ATOM 667 N N . ALA A 1 88 ? -6.237 -10.323 -10.323 1.00 90.38 88 ALA A N 1
ATOM 668 C CA . ALA A 1 88 ? -7.074 -10.096 -11.508 1.00 90.38 88 ALA A CA 1
ATOM 669 C C . ALA A 1 88 ? -7.915 -8.809 -11.424 1.00 90.38 88 ALA A C 1
ATOM 671 O O . ALA A 1 88 ? -8.387 -8.312 -12.446 1.00 90.38 88 ALA A O 1
ATOM 672 N N . LEU A 1 89 ? -8.138 -8.293 -10.212 1.00 93.19 89 LEU A N 1
ATOM 673 C CA . LEU A 1 89 ? -8.938 -7.097 -9.955 1.00 93.19 89 LEU A CA 1
ATOM 674 C C . LEU A 1 89 ? -8.037 -5.864 -9.869 1.00 93.19 89 LEU A C 1
ATOM 676 O O . LEU A 1 89 ? -6.949 -5.946 -9.302 1.00 93.19 89 LEU A O 1
ATOM 680 N N . ASP A 1 90 ? -8.512 -4.729 -10.383 1.00 95.75 90 ASP A N 1
ATOM 681 C CA . ASP A 1 90 ? -7.862 -3.434 -10.154 1.00 95.75 90 ASP A CA 1
ATOM 682 C C . ASP A 1 90 ? -7.952 -2.993 -8.685 1.00 95.75 90 ASP A C 1
ATOM 684 O O . ASP A 1 90 ? -8.666 -3.604 -7.883 1.00 95.75 90 ASP A O 1
ATOM 688 N N . VAL A 1 91 ? -7.181 -1.969 -8.309 1.00 96.81 91 VAL A N 1
ATOM 689 C CA . VAL A 1 91 ? -7.019 -1.586 -6.899 1.00 96.81 91 VAL A CA 1
ATOM 690 C C . VAL A 1 91 ? -8.346 -1.157 -6.267 1.00 96.81 91 VAL A C 1
ATOM 692 O O . VAL A 1 91 ? -8.678 -1.639 -5.184 1.00 96.81 91 VAL A O 1
ATOM 695 N N . THR A 1 92 ? -9.166 -0.366 -6.968 1.00 97.19 92 THR A N 1
ATOM 696 C CA . THR A 1 92 ? -10.508 0.003 -6.496 1.00 97.19 92 THR A CA 1
ATOM 697 C C . THR A 1 92 ? -11.393 -1.225 -6.292 1.00 97.19 92 THR A C 1
ATOM 699 O O . THR A 1 92 ? -12.015 -1.364 -5.239 1.00 97.19 92 THR A O 1
ATOM 702 N N . LYS A 1 93 ? -11.415 -2.177 -7.233 1.00 97.06 93 LYS A N 1
ATOM 703 C CA . LYS A 1 93 ? -12.200 -3.413 -7.074 1.00 97.06 93 LYS A CA 1
ATOM 704 C C . LYS A 1 93 ? -11.686 -4.304 -5.946 1.00 97.06 93 LYS A C 1
ATOM 706 O O . LYS A 1 93 ? -12.491 -4.983 -5.309 1.00 97.06 93 LYS A O 1
ATOM 711 N N . GLN A 1 94 ? -10.379 -4.325 -5.682 1.00 97.12 94 GLN A N 1
ATOM 712 C CA . GLN A 1 94 ? -9.820 -5.020 -4.518 1.00 97.12 94 GLN A CA 1
ATOM 713 C C . GLN A 1 94 ? -10.334 -4.387 -3.213 1.00 97.12 94 GLN A C 1
ATOM 715 O O . GLN A 1 94 ? -10.799 -5.107 -2.323 1.00 97.12 94 GLN A O 1
ATOM 720 N N . LEU A 1 95 ? -10.336 -3.052 -3.120 1.00 98.12 95 LEU A N 1
ATOM 721 C CA . LEU A 1 95 ? -10.889 -2.321 -1.974 1.00 98.12 95 LEU A CA 1
ATOM 722 C C . LEU A 1 95 ? -12.400 -2.569 -1.816 1.00 98.12 95 LEU A C 1
ATOM 724 O O . LEU A 1 95 ? -12.859 -2.880 -0.713 1.00 98.12 95 LEU A O 1
ATOM 728 N N . ASP A 1 96 ? -13.169 -2.542 -2.905 1.00 97.75 96 ASP A N 1
ATOM 729 C CA . ASP A 1 96 ? -14.610 -2.834 -2.900 1.00 97.75 96 ASP A CA 1
ATOM 730 C C . ASP A 1 96 ? -14.923 -4.277 -2.471 1.00 97.75 96 ASP A C 1
ATOM 732 O O . ASP A 1 96 ? -15.941 -4.541 -1.822 1.00 97.75 96 ASP A O 1
ATOM 736 N N . ALA A 1 97 ? -14.035 -5.222 -2.799 1.00 95.88 97 ALA A N 1
ATOM 737 C CA . ALA A 1 97 ? -14.131 -6.617 -2.373 1.00 95.88 97 ALA A CA 1
ATOM 738 C C . ALA A 1 97 ? -13.801 -6.820 -0.881 1.00 95.88 97 ALA A C 1
ATOM 740 O O . ALA A 1 97 ? -14.125 -7.874 -0.327 1.00 95.88 97 ALA A O 1
ATOM 741 N N . GLY A 1 98 ? -13.219 -5.809 -0.227 1.00 96.38 98 GLY A N 1
ATOM 742 C CA . GLY A 1 98 ? -12.942 -5.768 1.206 1.00 96.38 98 GLY A CA 1
ATOM 743 C C . GLY A 1 98 ? -11.458 -5.771 1.572 1.00 96.38 98 GLY A C 1
ATOM 744 O O . GLY A 1 98 ? -11.151 -5.735 2.761 1.00 96.38 98 GLY A O 1
ATOM 745 N N . VAL A 1 99 ? -10.536 -5.797 0.601 1.00 97.50 99 VAL A N 1
ATOM 746 C CA . VAL A 1 99 ? -9.085 -5.755 0.861 1.00 97.50 99 VAL A CA 1
ATOM 747 C C . VAL A 1 99 ? -8.712 -4.449 1.567 1.00 97.50 99 VAL A C 1
ATOM 749 O O . VAL A 1 99 ? -9.181 -3.376 1.195 1.00 97.50 99 VAL A O 1
ATOM 752 N N . ARG A 1 100 ? -7.876 -4.527 2.607 1.00 98.06 100 ARG A N 1
ATOM 753 C CA . ARG A 1 100 ? -7.398 -3.360 3.377 1.00 98.06 100 ARG A CA 1
ATOM 754 C C . ARG A 1 100 ? -5.903 -3.396 3.678 1.00 98.06 100 ARG A C 1
ATOM 756 O O . ARG A 1 100 ? -5.393 -2.471 4.292 1.00 98.06 100 ARG A O 1
ATOM 763 N N . TYR A 1 101 ? -5.198 -4.436 3.249 1.00 97.31 101 TYR A N 1
ATOM 764 C CA . TYR A 1 101 ? -3.740 -4.486 3.240 1.00 97.31 101 TYR A CA 1
ATOM 765 C C . TYR A 1 101 ? -3.268 -4.622 1.793 1.00 97.31 101 TYR A C 1
ATOM 767 O O . TYR A 1 101 ? -3.638 -5.589 1.127 1.00 97.31 101 TYR A O 1
ATOM 775 N N . LEU A 1 102 ? -2.480 -3.662 1.316 1.00 97.62 102 LEU A N 1
ATOM 776 C CA . LEU A 1 102 ? -1.974 -3.628 -0.053 1.00 97.62 102 LEU A CA 1
ATOM 777 C C . LEU A 1 102 ? -0.450 -3.768 -0.035 1.00 97.62 102 LEU A C 1
ATOM 779 O O . LEU A 1 102 ? 0.252 -2.888 0.462 1.00 97.62 102 LEU A O 1
ATOM 783 N N . ASP A 1 103 ? 0.053 -4.871 -0.584 1.00 96.50 103 ASP A N 1
ATOM 784 C CA . ASP A 1 103 ? 1.478 -5.079 -0.848 1.00 96.50 103 ASP A CA 1
ATOM 785 C C . ASP A 1 103 ? 1.900 -4.318 -2.117 1.00 96.50 103 ASP A C 1
ATOM 787 O O . ASP A 1 103 ? 1.400 -4.618 -3.210 1.00 96.50 103 ASP A O 1
ATOM 791 N N . LEU A 1 104 ? 2.763 -3.311 -1.958 1.00 96.88 104 LEU A N 1
ATOM 792 C CA . LEU A 1 104 ? 3.199 -2.370 -2.987 1.00 96.88 104 LEU A CA 1
ATOM 793 C C . LEU A 1 104 ? 4.720 -2.466 -3.187 1.00 96.88 104 LEU A C 1
ATOM 795 O O . LEU A 1 104 ? 5.504 -1.814 -2.494 1.00 96.88 104 LEU A O 1
ATOM 799 N N . ARG A 1 105 ? 5.143 -3.245 -4.186 1.00 96.31 105 ARG A N 1
ATOM 800 C CA . ARG A 1 105 ? 6.553 -3.331 -4.593 1.00 96.31 105 ARG A CA 1
ATOM 801 C C . ARG A 1 105 ? 6.905 -2.223 -5.567 1.00 96.31 105 ARG A C 1
ATOM 803 O O . ARG A 1 105 ? 6.448 -2.259 -6.710 1.00 96.31 105 ARG A O 1
ATOM 810 N N . VAL A 1 106 ? 7.674 -1.236 -5.120 1.00 96.25 106 VAL A N 1
ATOM 811 C CA . VAL A 1 106 ? 7.914 0.001 -5.879 1.00 96.25 106 VAL A CA 1
ATOM 812 C C . VAL A 1 106 ? 9.269 -0.034 -6.579 1.00 96.25 106 VAL A C 1
ATOM 814 O O . VAL A 1 106 ? 10.285 -0.374 -5.983 1.00 96.25 106 VAL A O 1
ATOM 817 N N . ALA A 1 107 ? 9.297 0.373 -7.843 1.00 94.75 107 ALA A N 1
ATOM 818 C CA . ALA A 1 107 ? 10.504 0.426 -8.648 1.00 94.75 107 ALA A CA 1
ATOM 819 C C . ALA A 1 107 ? 10.627 1.730 -9.426 1.00 94.75 107 ALA A C 1
ATOM 821 O O . ALA A 1 107 ? 9.640 2.294 -9.899 1.00 94.75 107 ALA A O 1
ATOM 822 N N . HIS A 1 108 ? 11.864 2.166 -9.629 1.00 93.44 108 HIS A N 1
ATOM 823 C CA . HIS A 1 108 ? 12.180 3.223 -10.574 1.00 93.44 108 HIS A CA 1
ATOM 824 C C . HIS A 1 108 ? 12.521 2.618 -11.937 1.00 93.44 108 HIS A C 1
ATOM 826 O O . HIS A 1 108 ? 13.437 1.805 -12.049 1.00 93.44 108 HIS A O 1
ATOM 832 N N . VAL A 1 109 ? 11.796 3.028 -12.980 1.00 86.06 109 VAL A N 1
ATOM 833 C CA . VAL A 1 109 ? 12.040 2.557 -14.351 1.00 86.06 109 VAL A CA 1
ATOM 834 C C . VAL A 1 109 ? 12.994 3.534 -15.057 1.00 86.06 109 VAL A C 1
ATOM 836 O O . VAL A 1 109 ? 12.573 4.658 -15.351 1.00 86.06 109 VAL A O 1
ATOM 839 N N . PRO A 1 110 ? 14.244 3.131 -15.381 1.00 72.81 110 PRO A N 1
ATOM 840 C CA . PRO A 1 110 ? 15.293 4.049 -15.848 1.00 72.81 110 PRO A CA 1
ATOM 841 C C . PRO A 1 110 ? 15.006 4.740 -17.186 1.00 72.81 110 PRO A C 1
ATOM 843 O O . PRO A 1 110 ? 15.539 5.810 -17.454 1.00 72.81 110 PRO A O 1
ATOM 846 N N . GLU A 1 111 ? 14.183 4.124 -18.036 1.00 70.94 111 GLU A N 1
ATOM 847 C CA . GLU A 1 111 ? 13.885 4.587 -19.400 1.00 70.94 111 GLU A CA 1
ATOM 848 C C . GLU A 1 111 ? 12.830 5.716 -19.448 1.00 70.94 111 GLU A C 1
ATOM 850 O O . GLU A 1 111 ? 12.427 6.137 -20.531 1.00 70.94 111 GLU A O 1
ATOM 855 N N . GLY A 1 112 ? 12.362 6.205 -18.292 1.00 69.94 112 GLY A N 1
ATOM 856 C CA . GLY A 1 112 ? 11.349 7.260 -18.194 1.00 69.94 112 GLY A CA 1
ATOM 857 C C . GLY A 1 112 ? 11.856 8.592 -17.638 1.00 69.94 112 GLY A C 1
ATOM 858 O O . GLY A 1 112 ? 13.036 8.927 -17.701 1.00 69.94 112 GLY A O 1
ATOM 859 N N . SER A 1 113 ? 10.931 9.392 -17.100 1.00 77.44 113 SER A N 1
ATOM 860 C CA . SER A 1 113 ? 11.274 10.642 -16.413 1.00 77.44 113 SER A CA 1
ATOM 861 C C . SER A 1 113 ? 12.045 10.373 -15.110 1.00 77.44 113 SER A C 1
ATOM 863 O O . SER A 1 113 ? 11.963 9.290 -14.537 1.00 77.44 113 SER A O 1
ATOM 865 N N . ARG A 1 114 ? 12.740 11.388 -14.574 1.00 73.50 114 ARG A N 1
ATOM 866 C CA . ARG A 1 114 ? 13.504 11.284 -13.309 1.00 73.50 114 ARG A CA 1
ATOM 867 C C . ARG A 1 114 ? 12.669 10.812 -12.104 1.00 73.50 114 ARG A C 1
ATOM 869 O O . ARG A 1 114 ? 13.244 10.451 -11.092 1.00 73.50 114 ARG A O 1
ATOM 876 N N . ARG A 1 115 ? 11.336 10.864 -12.176 1.00 81.12 115 ARG A N 1
ATOM 877 C CA . ARG A 1 115 ? 10.391 10.517 -11.097 1.00 81.12 115 ARG A CA 1
ATOM 878 C C . ARG A 1 115 ? 9.450 9.377 -11.502 1.00 81.12 115 ARG A C 1
ATOM 880 O O . ARG A 1 115 ? 8.341 9.263 -10.994 1.00 81.12 115 ARG A O 1
ATOM 887 N N . ASN A 1 116 ? 9.883 8.548 -12.448 1.00 86.19 116 ASN A N 1
ATOM 888 C CA . ASN A 1 116 ? 9.077 7.495 -13.050 1.00 86.19 116 ASN A CA 1
ATOM 889 C C . ASN A 1 116 ? 9.005 6.252 -12.149 1.00 86.19 116 ASN A C 1
ATOM 891 O O . ASN A 1 116 ? 9.679 5.246 -12.392 1.00 86.19 116 ASN A O 1
ATOM 895 N N . LEU A 1 117 ? 8.215 6.354 -11.080 1.00 94.44 117 LEU A N 1
ATOM 896 C CA . LEU A 1 117 ? 7.968 5.262 -10.144 1.00 94.44 117 LEU A CA 1
ATOM 897 C C . LEU A 1 117 ? 6.769 4.424 -10.597 1.00 94.44 117 LEU A C 1
ATOM 899 O O . LEU A 1 117 ? 5.661 4.936 -10.764 1.00 94.44 117 LEU A O 1
ATOM 903 N N . HIS A 1 118 ? 7.009 3.127 -10.749 1.00 94.38 118 HIS A N 1
ATOM 904 C CA . HIS A 1 118 ? 6.030 2.096 -11.099 1.00 94.38 118 HIS A CA 1
ATOM 905 C C . HIS A 1 118 ? 6.042 1.002 -10.036 1.00 94.38 118 HIS A C 1
ATOM 907 O O . HIS A 1 118 ? 6.879 0.999 -9.134 1.00 94.38 118 HIS A O 1
ATOM 913 N N . PHE A 1 119 ? 5.152 0.027 -10.175 1.00 94.81 119 PHE A N 1
ATOM 914 C CA . PHE A 1 119 ? 5.231 -1.216 -9.410 1.00 94.81 119 PHE A CA 1
ATOM 915 C C . PHE A 1 119 ? 5.939 -2.317 -10.197 1.00 94.81 119 PHE A C 1
ATOM 917 O O . PHE A 1 119 ? 5.898 -2.319 -11.434 1.00 94.81 119 PHE A O 1
ATOM 924 N N . VAL A 1 120 ? 6.557 -3.268 -9.496 1.00 90.75 120 VAL A N 1
ATOM 925 C CA . VAL A 1 120 ? 7.319 -4.364 -10.108 1.00 90.75 120 VAL A CA 1
ATOM 926 C C . VAL A 1 120 ? 6.996 -5.717 -9.485 1.00 90.75 120 VAL A C 1
ATOM 928 O O . VAL A 1 120 ? 6.890 -5.858 -8.272 1.00 90.75 120 VAL A O 1
ATOM 931 N N . HIS A 1 121 ? 6.896 -6.740 -10.330 1.00 89.06 121 HIS A N 1
ATOM 932 C CA . HIS A 1 121 ? 7.010 -8.132 -9.906 1.00 89.06 121 HIS A CA 1
ATOM 933 C C . HIS A 1 121 ? 7.447 -8.980 -11.106 1.00 89.06 121 HIS A C 1
ATOM 935 O O . HIS A 1 121 ? 6.642 -9.270 -11.990 1.00 89.06 121 HIS A O 1
ATOM 941 N N . PHE A 1 122 ? 8.747 -9.297 -11.188 1.00 84.62 122 PHE A N 1
ATOM 942 C CA . PHE A 1 122 ? 9.486 -9.765 -12.383 1.00 84.62 122 PHE A CA 1
ATOM 943 C C . PHE A 1 122 ? 9.421 -8.848 -13.619 1.00 84.62 122 PHE A C 1
ATOM 945 O O . PHE A 1 122 ? 10.377 -8.803 -14.389 1.00 84.62 122 PHE A O 1
ATOM 952 N N . VAL A 1 123 ? 8.318 -8.135 -13.837 1.00 85.75 123 VAL A N 1
ATOM 953 C CA . VAL A 1 123 ? 8.058 -7.199 -14.932 1.00 85.75 123 VAL A CA 1
ATOM 954 C C . VAL A 1 123 ? 7.468 -5.925 -14.330 1.00 85.75 123 VAL A C 1
ATOM 956 O O . VAL A 1 123 ? 6.780 -5.976 -13.309 1.00 85.75 123 VAL A O 1
ATOM 959 N N . TYR A 1 124 ? 7.741 -4.779 -14.948 1.00 88.00 124 TYR A N 1
ATOM 960 C CA . TYR A 1 124 ? 7.159 -3.507 -14.525 1.00 88.00 124 TYR A CA 1
ATOM 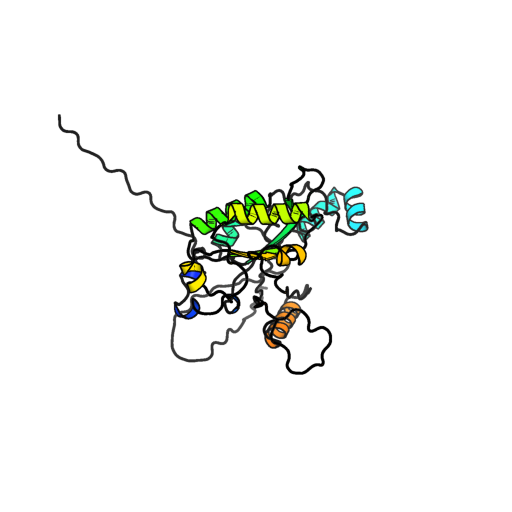961 C C . TYR A 1 124 ? 5.688 -3.391 -14.950 1.00 88.00 124 TYR A C 1
ATOM 963 O O . TYR A 1 124 ? 5.287 -3.803 -16.047 1.00 88.00 124 TYR A O 1
ATOM 971 N N . THR A 1 125 ? 4.887 -2.797 -14.076 1.00 88.62 125 THR A N 1
ATOM 972 C CA . THR A 1 125 ? 3.503 -2.397 -14.361 1.00 88.62 125 THR A CA 1
ATOM 973 C C . THR A 1 125 ? 3.446 -1.200 -15.314 1.00 88.62 125 THR A C 1
ATOM 975 O O . THR A 1 125 ? 4.469 -0.592 -15.624 1.00 88.62 125 THR A O 1
ATOM 978 N N . THR A 1 126 ? 2.259 -0.889 -15.845 1.00 86.62 126 THR A N 1
ATOM 979 C CA . THR A 1 126 ? 2.014 0.386 -16.551 1.00 86.62 126 THR A CA 1
ATOM 980 C C . THR A 1 126 ? 1.592 1.521 -15.620 1.00 86.62 126 THR A C 1
ATOM 982 O O . THR A 1 126 ? 1.578 2.670 -16.052 1.00 86.62 126 THR A O 1
ATOM 985 N N . ALA A 1 127 ? 1.149 1.199 -14.404 1.00 90.50 127 ALA A N 1
ATOM 986 C CA . ALA A 1 127 ? 0.557 2.160 -13.486 1.00 90.50 127 ALA A CA 1
ATOM 987 C C . ALA A 1 127 ? 1.637 2.932 -12.724 1.00 90.50 127 ALA A C 1
ATOM 989 O O . ALA A 1 127 ? 2.535 2.334 -12.126 1.00 90.50 127 ALA A O 1
ATOM 990 N N . LEU A 1 128 ? 1.497 4.258 -12.701 1.00 94.06 128 LEU A N 1
ATOM 991 C CA . LEU A 1 128 ? 2.319 5.107 -11.854 1.00 94.06 128 LEU A CA 1
ATOM 992 C C . LEU A 1 128 ? 1.905 4.944 -10.393 1.00 94.06 128 LEU A C 1
ATOM 994 O O . LEU A 1 128 ? 0.722 4.797 -10.063 1.00 94.06 128 LEU A O 1
ATOM 998 N N . VAL A 1 129 ? 2.900 5.007 -9.511 1.00 96.25 129 VAL A N 1
ATOM 999 C CA . VAL A 1 129 ? 2.668 4.960 -8.065 1.00 96.25 129 VAL A CA 1
ATOM 1000 C C . VAL A 1 129 ? 1.777 6.122 -7.628 1.00 96.25 129 VAL A C 1
ATOM 1002 O O . VAL A 1 129 ? 0.819 5.907 -6.897 1.00 96.25 129 VAL A O 1
ATOM 1005 N N . GLU A 1 130 ? 2.044 7.331 -8.120 1.00 96.06 130 GLU A N 1
ATOM 1006 C CA . GLU A 1 130 ? 1.295 8.546 -7.773 1.00 96.06 130 GLU A CA 1
ATOM 1007 C C . GLU A 1 130 ? -0.193 8.457 -8.151 1.00 96.06 130 GLU A C 1
ATOM 1009 O O . GLU A 1 130 ? -1.052 8.702 -7.302 1.00 96.06 130 GLU A O 1
ATOM 1014 N N . ASP A 1 131 ? -0.499 8.003 -9.370 1.00 96.12 131 ASP A N 1
ATOM 1015 C CA . ASP A 1 131 ? -1.877 7.800 -9.838 1.00 96.12 131 ASP A CA 1
ATOM 1016 C C . ASP A 1 131 ? -2.611 6.766 -8.972 1.00 96.12 131 ASP A C 1
ATOM 1018 O O . ASP A 1 131 ? -3.743 6.982 -8.549 1.00 96.12 131 ASP A O 1
ATOM 1022 N N . THR A 1 132 ? -1.939 5.657 -8.644 1.00 96.94 132 THR A N 1
ATOM 1023 C CA . THR A 1 132 ? -2.521 4.580 -7.826 1.00 96.94 132 THR A CA 1
ATOM 1024 C C . THR A 1 132 ? -2.805 5.045 -6.397 1.00 96.94 132 THR A C 1
ATOM 1026 O O . THR A 1 132 ? -3.858 4.741 -5.840 1.00 96.94 132 THR A O 1
ATOM 1029 N N . LEU A 1 133 ? -1.876 5.781 -5.779 1.00 98.44 133 LEU A N 1
ATOM 1030 C CA . LEU A 1 133 ? -2.079 6.339 -4.440 1.00 98.44 133 LEU A CA 1
ATOM 1031 C C . LEU A 1 133 ? -3.222 7.363 -4.437 1.00 98.44 133 LEU A C 1
ATOM 1033 O O . LEU A 1 133 ? -4.001 7.392 -3.485 1.00 98.44 133 LEU A O 1
ATOM 1037 N N . THR A 1 134 ? -3.352 8.148 -5.508 1.00 98.44 134 THR A N 1
ATOM 1038 C CA . THR A 1 134 ? -4.465 9.089 -5.696 1.00 98.44 134 THR A CA 1
ATOM 1039 C C . THR A 1 134 ? -5.799 8.349 -5.797 1.00 98.44 134 THR A C 1
ATOM 1041 O O . THR A 1 134 ? -6.720 8.675 -5.054 1.00 98.44 134 THR A O 1
ATOM 1044 N N . GLU A 1 135 ? -5.882 7.285 -6.603 1.00 98.38 135 GLU A N 1
ATOM 1045 C CA . GLU A 1 135 ? -7.082 6.438 -6.716 1.00 98.38 135 GLU A CA 1
ATOM 1046 C C . GLU A 1 135 ? -7.496 5.841 -5.356 1.00 98.38 135 GLU A C 1
ATOM 1048 O O . GLU A 1 135 ? -8.677 5.833 -4.998 1.00 98.38 135 GLU A O 1
ATOM 1053 N N . ILE A 1 136 ? -6.525 5.384 -4.554 1.00 98.69 136 ILE A N 1
ATOM 1054 C CA . ILE A 1 136 ? -6.781 4.893 -3.191 1.00 98.69 136 ILE A CA 1
ATOM 1055 C C . ILE A 1 136 ? -7.311 6.023 -2.296 1.00 98.69 136 ILE A C 1
ATOM 1057 O O . ILE A 1 136 ? -8.255 5.797 -1.538 1.00 98.69 136 ILE A O 1
ATOM 1061 N N . SER A 1 137 ? -6.732 7.225 -2.371 1.00 98.69 137 SER A N 1
ATOM 1062 C CA . SER A 1 137 ? -7.175 8.390 -1.591 1.00 98.69 137 SER A CA 1
ATOM 1063 C C . SER A 1 137 ? -8.624 8.768 -1.917 1.00 98.69 137 SER A C 1
ATOM 1065 O O . SER A 1 137 ? -9.469 8.824 -1.025 1.00 98.69 137 SER A O 1
ATOM 1067 N N . GLU A 1 138 ? -8.964 8.878 -3.204 1.00 98.56 138 GLU A N 1
ATOM 1068 C CA . GLU A 1 138 ? -10.330 9.147 -3.677 1.00 98.56 138 GLU A CA 1
ATOM 1069 C C . GLU A 1 138 ? -11.332 8.060 -3.251 1.00 98.56 138 GLU A C 1
ATOM 1071 O O . GLU A 1 138 ? -12.526 8.318 -3.049 1.00 98.56 138 GLU A O 1
ATOM 1076 N N . TRP A 1 139 ? -10.878 6.810 -3.127 1.00 98.56 139 TRP A N 1
ATOM 1077 C CA . TRP A 1 139 ? -11.687 5.744 -2.546 1.00 98.56 139 TRP A CA 1
ATOM 1078 C C . TRP A 1 139 ? -11.915 5.976 -1.047 1.00 98.56 139 TRP A C 1
ATOM 1080 O O . TRP A 1 139 ? -13.060 5.948 -0.595 1.00 98.56 139 TRP A O 1
ATOM 1090 N N . LEU A 1 140 ? -10.872 6.287 -0.278 1.00 98.62 140 LEU A N 1
ATOM 1091 C CA . LEU A 1 140 ? -10.973 6.542 1.164 1.00 98.62 140 LEU A CA 1
ATOM 1092 C C . LEU A 1 140 ? -11.894 7.718 1.509 1.00 98.62 140 LEU A C 1
ATOM 1094 O O . LEU A 1 140 ? -12.652 7.615 2.476 1.00 98.62 140 LEU A O 1
ATOM 1098 N N . GLU A 1 141 ? -11.913 8.774 0.692 1.00 98.19 141 GLU A N 1
ATOM 1099 C CA . GLU A 1 141 ? -12.833 9.912 0.847 1.00 98.19 141 GLU A CA 1
ATOM 1100 C C . GLU A 1 141 ? -14.311 9.484 0.812 1.00 98.19 141 GLU A C 1
ATOM 1102 O O . GLU A 1 141 ? -15.153 10.008 1.546 1.00 98.19 141 GLU A O 1
ATOM 1107 N N . ARG A 1 142 ? -14.644 8.485 -0.014 1.00 97.69 142 ARG A N 1
ATOM 1108 C CA . ARG A 1 142 ? -16.004 7.925 -0.124 1.00 97.69 142 ARG A CA 1
ATOM 1109 C C . ARG A 1 142 ? -16.330 6.916 0.982 1.00 97.69 142 ARG A C 1
ATOM 1111 O O . ARG A 1 142 ? -17.511 6.619 1.202 1.00 97.69 142 ARG A O 1
ATOM 1118 N N . HIS A 1 143 ? -15.305 6.434 1.684 1.00 97.88 143 HIS A N 1
ATOM 1119 C CA . HIS A 1 143 ? -15.348 5.373 2.688 1.00 97.88 143 HIS A CA 1
ATOM 1120 C C . HIS A 1 143 ? -14.680 5.817 4.013 1.00 97.88 143 HIS A C 1
ATOM 1122 O O . HIS A 1 143 ? -13.735 5.182 4.480 1.00 97.88 143 HIS A O 1
ATOM 1128 N N . PRO A 1 144 ? -15.187 6.872 4.690 1.00 97.25 144 PRO A N 1
ATOM 1129 C CA . PRO A 1 144 ? -14.490 7.565 5.790 1.00 97.25 144 PRO A CA 1
ATOM 1130 C C . PRO A 1 144 ? -14.282 6.733 7.069 1.00 97.25 144 PRO A C 1
ATOM 1132 O O . PRO A 1 144 ? -13.638 7.184 8.014 1.00 97.25 144 PRO A O 1
ATOM 1135 N N . ARG A 1 145 ? -14.873 5.534 7.147 1.00 97.88 145 ARG A N 1
ATOM 1136 C CA . ARG A 1 145 ? -14.697 4.590 8.265 1.00 97.88 145 ARG A CA 1
ATOM 1137 C C . ARG A 1 145 ? -13.868 3.363 7.893 1.00 97.88 145 ARG A C 1
ATOM 1139 O O . ARG A 1 145 ? -13.765 2.424 8.678 1.00 97.88 145 ARG A O 1
ATOM 1146 N N . GLU A 1 146 ? -13.237 3.387 6.734 1.00 98.50 146 GLU A N 1
ATOM 1147 C CA . GLU A 1 146 ? -12.334 2.339 6.294 1.00 98.50 146 GLU A CA 1
ATOM 1148 C C . GLU A 1 146 ? -10.887 2.805 6.447 1.00 98.50 146 GLU A C 1
ATOM 1150 O O . GLU A 1 146 ? -10.569 3.981 6.263 1.00 98.50 146 GLU A O 1
ATOM 1155 N N . VAL A 1 147 ? -10.026 1.865 6.833 1.00 98.56 147 VAL A N 1
ATOM 1156 C CA . VAL A 1 147 ? -8.603 2.089 7.089 1.00 98.56 147 VAL A CA 1
ATOM 1157 C C . VAL A 1 147 ? -7.807 1.123 6.225 1.00 98.56 147 VAL A C 1
ATOM 1159 O O . VAL A 1 147 ? -8.068 -0.080 6.256 1.00 98.56 147 VAL A O 1
ATOM 1162 N N . VAL A 1 148 ? -6.819 1.625 5.492 1.00 98.56 148 VAL A N 1
ATOM 1163 C CA . VAL A 1 148 ? -5.912 0.824 4.667 1.00 98.56 148 VAL A CA 1
ATOM 1164 C C . VAL A 1 148 ? -4.500 0.819 5.240 1.00 98.56 148 VAL A C 1
ATOM 1166 O O . VAL A 1 148 ? -4.008 1.805 5.790 1.00 98.56 148 VAL A O 1
ATOM 1169 N N . ILE A 1 149 ? -3.835 -0.320 5.093 1.00 98.38 149 ILE A N 1
ATOM 1170 C CA . ILE A 1 149 ? -2.410 -0.490 5.334 1.00 98.38 149 ILE A CA 1
ATOM 1171 C C . ILE A 1 149 ? -1.737 -0.606 3.972 1.00 98.38 149 ILE A C 1
ATOM 1173 O O . ILE A 1 149 ? -1.984 -1.559 3.231 1.00 98.38 149 ILE A O 1
ATOM 1177 N N . LEU A 1 150 ? -0.894 0.367 3.651 1.00 98.38 150 LEU A N 1
ATOM 1178 C CA . LEU A 1 150 ? -0.078 0.373 2.444 1.00 98.38 150 LEU A CA 1
ATOM 1179 C C . LEU A 1 150 ? 1.315 -0.115 2.830 1.00 98.38 150 LEU A C 1
ATOM 1181 O O . LEU A 1 150 ? 1.948 0.482 3.697 1.00 98.38 150 LEU A O 1
ATOM 1185 N N . ALA A 1 151 ? 1.781 -1.209 2.238 1.00 96.94 151 ALA A N 1
ATOM 1186 C CA . ALA A 1 151 ? 3.109 -1.751 2.499 1.00 96.94 151 ALA A CA 1
ATOM 1187 C C . ALA A 1 151 ? 4.023 -1.474 1.305 1.00 96.94 151 ALA A C 1
ATOM 1189 O O . ALA A 1 151 ? 4.018 -2.229 0.339 1.00 96.94 151 ALA A O 1
ATOM 1190 N N . CYS A 1 152 ? 4.795 -0.389 1.376 1.00 97.19 152 CYS A N 1
ATOM 1191 C CA . CYS A 1 152 ? 5.829 -0.069 0.397 1.00 97.19 152 CYS A CA 1
ATOM 1192 C C . CYS A 1 152 ? 7.109 -0.841 0.728 1.00 97.19 152 CYS A C 1
ATOM 1194 O O . CYS A 1 152 ? 7.736 -0.604 1.766 1.00 97.19 152 CYS A O 1
ATOM 1196 N N . ARG A 1 153 ? 7.485 -1.768 -0.151 1.00 94.06 153 ARG A N 1
ATOM 1197 C CA . ARG A 1 153 ? 8.569 -2.726 0.092 1.00 94.06 153 ARG A CA 1
ATOM 1198 C C . ARG A 1 153 ? 9.286 -3.163 -1.172 1.00 94.06 153 ARG A C 1
ATOM 1200 O O . ARG A 1 153 ? 8.896 -2.751 -2.262 1.00 94.06 153 ARG A O 1
ATOM 1207 N N . ASP A 1 154 ? 10.320 -3.993 -1.007 1.00 92.25 154 ASP A N 1
ATOM 1208 C CA . ASP A 1 154 ? 11.110 -4.571 -2.104 1.00 92.25 154 ASP A CA 1
ATOM 1209 C C . ASP A 1 154 ? 11.500 -3.517 -3.153 1.00 92.25 154 ASP A C 1
ATOM 1211 O O . ASP A 1 154 ? 11.288 -3.686 -4.357 1.00 92.25 154 ASP A O 1
ATOM 1215 N N . PHE A 1 155 ? 12.019 -2.381 -2.679 1.00 95.19 155 PHE A N 1
ATOM 1216 C CA . PHE A 1 155 ? 12.323 -1.244 -3.536 1.00 95.19 155 PHE A CA 1
ATOM 1217 C C . PHE A 1 155 ? 13.385 -1.598 -4.584 1.00 95.19 155 PHE A C 1
ATOM 1219 O O . PHE A 1 155 ? 14.494 -2.012 -4.245 1.00 95.19 155 PHE A O 1
ATOM 1226 N N . GLU A 1 156 ? 13.083 -1.377 -5.866 1.00 94.00 156 GLU A N 1
ATOM 1227 C CA . GLU A 1 156 ? 14.026 -1.622 -6.962 1.00 94.00 156 GLU A CA 1
ATOM 1228 C C . GLU A 1 156 ? 14.501 -0.306 -7.591 1.00 94.00 156 GLU A C 1
ATOM 1230 O O . GLU A 1 156 ? 13.741 0.417 -8.238 1.00 94.00 156 GLU A O 1
ATOM 1235 N N . GLY A 1 157 ? 15.791 -0.001 -7.437 1.00 92.31 157 GLY A N 1
ATOM 1236 C CA . GLY A 1 157 ? 16.427 1.130 -8.120 1.00 92.31 157 GLY A CA 1
ATOM 1237 C C . GLY A 1 157 ? 16.059 2.514 -7.576 1.00 92.31 157 GLY A C 1
ATOM 1238 O O . GLY A 1 157 ? 16.304 3.511 -8.257 1.00 92.31 157 GLY A O 1
ATOM 1239 N N . LEU A 1 158 ? 15.486 2.602 -6.371 1.00 94.62 158 LEU A N 1
ATOM 1240 C CA . LEU A 1 158 ? 15.226 3.882 -5.715 1.00 94.62 158 LEU A CA 1
ATOM 1241 C C . LEU A 1 158 ? 16.516 4.425 -5.088 1.00 94.62 158 LEU A C 1
ATOM 1243 O O . LEU A 1 158 ? 17.176 3.769 -4.287 1.00 94.62 158 LEU A O 1
ATOM 1247 N N . THR A 1 159 ? 16.877 5.649 -5.463 1.00 94.81 159 THR A N 1
ATOM 1248 C CA . THR A 1 159 ? 17.900 6.442 -4.773 1.00 94.81 159 THR A CA 1
ATOM 1249 C C . THR A 1 159 ? 17.288 7.137 -3.556 1.00 94.81 159 THR A C 1
ATOM 1251 O O . THR A 1 159 ? 16.068 7.229 -3.437 1.00 94.81 159 THR A O 1
ATOM 1254 N N . GLU A 1 160 ? 18.113 7.702 -2.669 1.00 95.62 160 GLU A N 1
ATOM 1255 C CA . GLU A 1 160 ? 17.613 8.494 -1.530 1.00 95.62 160 GLU A CA 1
ATOM 1256 C C . GLU A 1 160 ? 16.694 9.645 -1.982 1.00 95.62 160 GLU A C 1
ATOM 1258 O O . GLU A 1 160 ? 15.648 9.879 -1.387 1.00 95.62 160 GLU A O 1
ATOM 1263 N N . GLU A 1 161 ? 17.029 10.309 -3.092 1.00 95.31 161 GLU A N 1
ATOM 1264 C CA . GLU A 1 161 ? 16.200 11.368 -3.683 1.00 95.31 161 GLU A CA 1
ATOM 1265 C C . GLU A 1 161 ? 14.822 10.857 -4.130 1.00 95.31 161 GLU A C 1
ATOM 1267 O O . GLU A 1 161 ? 13.825 11.572 -4.022 1.00 95.31 161 GLU A O 1
ATOM 1272 N N . LEU A 1 162 ? 14.759 9.626 -4.644 1.00 96.38 162 LEU A N 1
ATOM 1273 C CA . LEU A 1 162 ? 13.514 8.991 -5.074 1.00 96.38 162 LEU A CA 1
ATOM 1274 C C . LEU A 1 162 ? 12.680 8.501 -3.892 1.00 96.38 162 LEU A C 1
ATOM 1276 O O . LEU A 1 162 ? 11.455 8.588 -3.944 1.00 96.38 162 LEU A O 1
ATOM 1280 N N . HIS A 1 163 ? 13.326 8.033 -2.825 1.00 97.62 163 HIS A N 1
ATOM 1281 C CA . HIS A 1 163 ? 12.647 7.736 -1.568 1.00 97.62 163 HIS A CA 1
ATOM 1282 C C . HIS A 1 163 ? 11.998 8.993 -0.981 1.00 97.62 163 HIS A C 1
ATOM 1284 O O . HIS A 1 163 ? 10.802 8.980 -0.694 1.00 97.62 163 HIS A O 1
ATOM 1290 N N . GLU A 1 164 ? 12.738 10.101 -0.896 1.00 97.44 164 GLU A N 1
ATOM 1291 C CA . GLU A 1 164 ? 12.199 11.387 -0.435 1.00 97.44 164 GLU A CA 1
ATOM 1292 C C . GLU A 1 164 ? 11.062 11.889 -1.333 1.00 97.44 164 GLU A C 1
ATOM 1294 O O . GLU A 1 164 ? 10.041 12.372 -0.842 1.00 97.44 164 GLU A O 1
ATOM 1299 N N . TYR A 1 165 ? 11.196 11.725 -2.653 1.00 96.94 165 TYR A N 1
ATOM 1300 C CA . TYR A 1 165 ? 10.115 12.027 -3.588 1.00 96.94 165 TYR A CA 1
ATOM 1301 C C . TYR A 1 165 ? 8.859 11.197 -3.302 1.00 96.94 165 TYR A C 1
ATOM 1303 O O . TYR A 1 165 ? 7.774 11.762 -3.193 1.00 96.94 165 TYR A O 1
ATOM 1311 N N . LEU A 1 166 ? 8.995 9.877 -3.138 1.00 97.88 166 LEU A N 1
ATOM 1312 C CA . LEU A 1 166 ? 7.865 8.992 -2.860 1.00 97.88 166 LEU A CA 1
ATOM 1313 C C . LEU A 1 166 ? 7.169 9.360 -1.544 1.00 97.88 166 LEU A C 1
ATOM 1315 O O . LEU A 1 166 ? 5.941 9.425 -1.499 1.00 97.88 166 LEU A O 1
ATOM 1319 N N . VAL A 1 167 ? 7.933 9.639 -0.485 1.00 98.00 167 VAL A N 1
ATOM 1320 C CA . VAL A 1 167 ? 7.363 10.080 0.796 1.00 98.00 167 VAL A CA 1
ATOM 1321 C C . VAL A 1 167 ? 6.637 11.417 0.631 1.00 98.00 167 VAL A C 1
ATOM 1323 O O . VAL A 1 167 ? 5.522 11.570 1.128 1.00 98.00 167 VAL A O 1
ATOM 1326 N N . ALA A 1 168 ? 7.200 12.366 -0.121 1.00 97.56 168 ALA A N 1
ATOM 1327 C CA . ALA A 1 168 ? 6.528 13.628 -0.420 1.00 97.56 168 ALA A CA 1
ATOM 1328 C C . ALA A 1 168 ? 5.214 13.424 -1.199 1.00 97.56 168 ALA A C 1
ATOM 1330 O O . ALA A 1 168 ? 4.211 14.045 -0.850 1.00 97.56 168 ALA A O 1
ATOM 1331 N N . CYS A 1 169 ? 5.180 12.529 -2.193 1.00 97.25 169 CYS A N 1
ATOM 1332 C CA . CYS A 1 169 ? 3.949 12.167 -2.906 1.00 97.25 169 CYS A CA 1
ATOM 1333 C C . CYS A 1 169 ? 2.886 11.625 -1.947 1.00 97.25 169 CYS A C 1
ATOM 1335 O O . CYS A 1 169 ? 1.769 12.131 -1.931 1.00 97.25 169 CYS A O 1
ATOM 1337 N N . VAL A 1 170 ? 3.239 10.652 -1.099 1.00 98.19 170 VAL A N 1
ATOM 1338 C CA . VAL A 1 170 ? 2.325 10.089 -0.091 1.00 98.19 170 VAL A CA 1
ATOM 1339 C C . VAL A 1 170 ? 1.742 11.194 0.790 1.00 98.19 170 VAL A C 1
ATOM 1341 O O . VAL A 1 170 ? 0.530 11.250 0.983 1.00 98.19 170 VAL A O 1
ATOM 1344 N N . ARG A 1 171 ? 2.589 12.081 1.324 1.00 97.94 171 ARG A N 1
ATOM 1345 C CA . ARG A 1 171 ? 2.144 13.180 2.191 1.00 97.94 171 ARG A CA 1
ATOM 1346 C C . ARG A 1 171 ? 1.198 14.135 1.480 1.00 97.94 171 ARG A C 1
ATOM 1348 O O . ARG A 1 171 ? 0.214 14.551 2.077 1.00 97.94 171 ARG A O 1
ATOM 1355 N N . ASN A 1 172 ? 1.496 14.478 0.231 1.00 98.12 172 ASN A N 1
ATOM 1356 C CA . ASN A 1 172 ? 0.665 15.386 -0.552 1.00 98.12 172 ASN A CA 1
ATOM 1357 C C . ASN A 1 172 ? -0.700 14.768 -0.883 1.00 98.12 172 ASN A C 1
ATOM 1359 O O . ASN A 1 172 ? -1.692 15.485 -0.895 1.00 98.12 172 ASN A O 1
ATOM 1363 N N . ILE A 1 173 ? -0.745 13.458 -1.137 1.00 98.56 173 ILE A N 1
ATOM 1364 C CA . ILE A 1 173 ? -1.965 12.743 -1.534 1.00 98.56 173 ILE A CA 1
ATOM 1365 C C . ILE A 1 173 ? -2.872 12.451 -0.339 1.00 98.56 173 ILE A C 1
ATOM 1367 O O . ILE A 1 173 ? -4.077 12.672 -0.413 1.00 98.56 173 ILE A O 1
ATOM 1371 N N . PHE A 1 174 ? -2.313 11.921 0.751 1.00 98.56 174 PHE A N 1
ATOM 1372 C CA . PHE A 1 174 ? -3.109 11.466 1.893 1.00 98.56 174 PHE A CA 1
ATOM 1373 C C . PHE A 1 174 ? -3.239 12.523 2.989 1.00 98.56 174 PHE A C 1
ATOM 1375 O O . PHE A 1 174 ? -4.207 12.490 3.744 1.00 98.56 174 PHE A O 1
ATOM 1382 N N . GLY A 1 175 ? -2.285 13.452 3.103 1.00 97.62 175 GLY A N 1
ATOM 1383 C CA . GLY A 1 175 ? -2.311 14.523 4.099 1.00 97.62 175 GLY A CA 1
ATOM 1384 C C . GLY A 1 175 ? -2.621 14.010 5.508 1.00 97.62 175 GLY A C 1
ATOM 1385 O O . GLY A 1 175 ? -1.949 13.114 6.025 1.00 97.62 175 GLY A O 1
ATOM 1386 N N . ASP A 1 176 ? -3.683 14.554 6.101 1.00 97.19 176 ASP A N 1
ATOM 1387 C CA . ASP A 1 176 ? -4.132 14.227 7.458 1.00 97.19 176 ASP A CA 1
ATOM 1388 C C . ASP A 1 176 ? -4.729 12.812 7.596 1.00 97.19 176 ASP A C 1
ATOM 1390 O O . ASP A 1 176 ? -4.889 12.320 8.715 1.00 97.19 176 ASP A O 1
ATOM 1394 N N . MET A 1 177 ? -4.996 12.105 6.487 1.00 98.50 177 MET A N 1
ATOM 1395 C CA . MET A 1 177 ? -5.398 10.695 6.536 1.00 98.50 177 MET A CA 1
ATOM 1396 C C . MET A 1 177 ? -4.270 9.790 7.050 1.00 98.50 177 MET A C 1
ATOM 1398 O O . MET A 1 177 ? -4.539 8.663 7.476 1.00 98.50 177 MET A O 1
ATOM 1402 N N . LEU A 1 178 ? -3.011 10.236 7.013 1.00 98.50 178 LEU A N 1
ATOM 1403 C CA . LEU A 1 178 ? -1.874 9.452 7.489 1.00 98.50 178 LEU A CA 1
ATOM 1404 C C . LEU A 1 178 ? -1.897 9.315 9.014 1.00 98.50 178 LEU A C 1
ATOM 1406 O O . LEU A 1 178 ? -1.936 10.291 9.765 1.00 98.50 178 LEU A O 1
ATOM 1410 N N . CYS A 1 179 ? -1.811 8.075 9.483 1.00 97.88 179 CYS A N 1
ATOM 1411 C CA . CYS A 1 179 ? -1.591 7.761 10.883 1.00 97.88 179 CYS A CA 1
ATOM 1412 C C . CYS A 1 179 ? -0.082 7.696 11.163 1.00 97.88 179 CYS A C 1
ATOM 1414 O O . CYS A 1 179 ? 0.570 6.773 10.672 1.00 97.88 179 CYS A O 1
ATOM 1416 N N . PRO A 1 180 ? 0.497 8.623 11.949 1.00 96.00 180 PRO A N 1
ATOM 1417 C CA . PRO A 1 180 ? 1.907 8.573 12.294 1.00 96.00 180 PRO A CA 1
ATOM 1418 C C . PRO A 1 180 ? 2.210 7.449 13.284 1.00 96.00 180 PRO A C 1
ATOM 1420 O O . PRO A 1 180 ? 1.367 7.067 14.099 1.00 96.00 180 PRO A O 1
ATOM 1423 N N . ARG A 1 181 ? 3.449 6.951 13.244 1.00 92.12 181 ARG A N 1
ATOM 1424 C CA . ARG A 1 181 ? 3.930 5.940 14.188 1.00 92.12 181 ARG A CA 1
ATOM 1425 C C . ARG A 1 181 ? 3.960 6.480 15.618 1.00 92.12 181 ARG A C 1
ATOM 1427 O O . ARG A 1 181 ? 4.295 7.640 15.864 1.00 92.12 181 ARG A O 1
ATOM 1434 N N . GLY A 1 182 ? 3.674 5.600 16.572 1.00 88.19 182 GLY A N 1
ATOM 1435 C CA . GLY A 1 182 ? 3.718 5.907 18.000 1.00 88.19 182 GLY A CA 1
ATOM 1436 C C . GLY A 1 182 ? 2.795 4.992 18.793 1.00 88.19 182 GLY A C 1
ATOM 1437 O O . GLY A 1 182 ? 3.139 3.845 19.090 1.00 88.19 182 GLY A O 1
ATOM 1438 N N . GLU A 1 183 ? 1.617 5.508 19.135 1.00 87.62 183 GLU A N 1
ATOM 1439 C CA . GLU A 1 183 ? 0.576 4.737 19.815 1.00 87.62 183 GLU A CA 1
ATOM 1440 C C . GLU A 1 183 ? 0.025 3.640 18.901 1.00 87.62 183 GLU A C 1
ATOM 1442 O O . GLU A 1 183 ? -0.149 3.839 17.701 1.00 87.62 183 GLU A O 1
ATOM 1447 N N . VAL A 1 184 ? -0.290 2.481 19.478 1.00 90.31 184 VAL A N 1
ATOM 1448 C CA . VAL A 1 184 ? -0.961 1.400 18.753 1.00 90.31 184 VAL A CA 1
ATOM 1449 C C . VAL A 1 184 ? -2.382 1.848 18.386 1.00 90.31 184 VAL A C 1
ATOM 1451 O O . VAL A 1 184 ? -3.185 2.051 19.299 1.00 90.31 184 VAL A O 1
ATOM 1454 N N . PRO A 1 185 ? -2.735 1.952 17.092 1.00 95.19 185 PRO A N 1
ATOM 1455 C CA . PRO A 1 185 ? -4.019 2.512 16.700 1.00 95.19 185 PRO A CA 1
ATOM 1456 C C . PRO A 1 185 ? -5.159 1.504 16.867 1.00 95.19 185 PRO A C 1
ATOM 1458 O O . PRO A 1 185 ? -4.993 0.303 16.634 1.00 95.19 185 PRO A O 1
ATOM 1461 N N . THR A 1 186 ? -6.343 2.009 17.209 1.00 97.50 186 THR A N 1
ATOM 1462 C CA . THR A 1 186 ? -7.632 1.307 17.101 1.00 97.50 186 THR A CA 1
ATOM 1463 C C . THR A 1 186 ? -8.498 1.964 16.025 1.00 97.50 186 THR A C 1
ATOM 1465 O O . THR A 1 186 ? -8.290 3.131 15.688 1.00 97.50 186 THR A O 1
ATOM 1468 N N . LEU A 1 187 ? -9.502 1.256 15.494 1.00 98.31 187 LEU A N 1
ATOM 1469 C CA . LEU A 1 187 ? -10.416 1.840 14.499 1.00 98.31 187 LEU A CA 1
ATOM 1470 C C . LEU A 1 187 ? -11.111 3.098 15.036 1.00 98.31 187 LEU A C 1
ATOM 1472 O O . LEU A 1 187 ? -11.186 4.106 14.341 1.00 98.31 187 LEU A O 1
ATOM 1476 N N . ARG A 1 188 ? -11.563 3.076 16.299 1.00 98.19 188 ARG A N 1
ATOM 1477 C CA . ARG A 1 188 ? -12.226 4.232 16.917 1.00 98.19 188 ARG A CA 1
ATOM 1478 C C . ARG A 1 188 ? -11.311 5.453 16.971 1.00 98.19 188 ARG A C 1
ATOM 1480 O O . ARG A 1 188 ? -11.765 6.555 16.673 1.00 98.19 188 ARG A O 1
ATOM 1487 N N . GLN A 1 189 ? -10.052 5.267 17.367 1.00 98.00 189 GLN A N 1
ATOM 1488 C CA . GLN A 1 189 ? -9.080 6.360 17.445 1.00 98.00 189 GLN A CA 1
ATOM 1489 C C . GLN A 1 189 ? -8.781 6.944 16.067 1.00 98.00 189 GLN A C 1
ATOM 1491 O O . GLN A 1 189 ? -8.757 8.163 15.923 1.00 98.00 189 GLN A O 1
ATOM 1496 N N . LEU A 1 190 ? -8.593 6.080 15.067 1.00 98.38 190 LEU A N 1
ATOM 1497 C CA . LEU A 1 190 ? -8.332 6.488 13.690 1.00 98.38 190 LEU A CA 1
ATOM 1498 C C . LEU A 1 190 ? -9.485 7.336 13.141 1.00 98.38 190 LEU A C 1
ATOM 1500 O O . LEU A 1 190 ? -9.263 8.472 12.731 1.00 98.38 190 LEU A O 1
ATOM 1504 N N . TRP A 1 191 ? -10.729 6.864 13.261 1.00 98.12 191 TRP A N 1
ATOM 1505 C CA . TRP A 1 191 ? -11.905 7.615 12.802 1.00 98.12 191 TRP A CA 1
ATOM 1506 C C . TRP A 1 191 ? -12.090 8.942 13.536 1.00 98.12 191 TRP A C 1
ATOM 1508 O O . TRP A 1 191 ? -12.426 9.945 12.915 1.00 98.12 191 TRP A O 1
ATOM 1518 N N . ALA A 1 192 ? -11.852 8.970 14.851 1.00 98.12 192 ALA A N 1
ATOM 1519 C CA . ALA A 1 192 ? -11.953 10.197 15.639 1.00 98.12 192 ALA A CA 1
ATOM 1520 C C . ALA A 1 192 ? -10.918 11.257 15.223 1.00 98.12 192 ALA A C 1
ATOM 1522 O O . ALA A 1 192 ? -11.160 12.446 15.413 1.00 98.12 192 ALA A O 1
ATOM 1523 N N . ARG A 1 193 ? -9.779 10.828 14.666 1.00 97.62 193 ARG A N 1
ATOM 1524 C CA . ARG A 1 193 ? -8.694 11.691 14.180 1.00 97.62 193 ARG A CA 1
ATOM 1525 C C . ARG A 1 193 ? -8.760 11.947 12.667 1.00 97.62 193 ARG A C 1
ATOM 1527 O O . ARG A 1 193 ? -7.893 12.642 12.159 1.00 97.62 193 ARG A O 1
ATOM 1534 N N . GLY A 1 194 ? -9.743 11.387 11.953 1.00 97.81 194 GLY A N 1
ATOM 1535 C CA . GLY A 1 194 ? -9.812 11.460 10.487 1.00 97.81 194 GLY A CA 1
ATOM 1536 C C . GLY A 1 194 ? -8.699 10.684 9.768 1.00 97.81 194 GLY A C 1
ATOM 1537 O O . GLY A 1 194 ? -8.440 10.928 8.597 1.00 97.81 194 GLY A O 1
ATOM 1538 N N . GLN A 1 195 ? -8.036 9.755 10.461 1.00 98.50 195 GLN A N 1
ATOM 1539 C CA . GLN A 1 195 ? -6.926 8.972 9.927 1.00 98.50 195 GLN A CA 1
ATOM 1540 C C . GLN A 1 195 ? -7.434 7.677 9.296 1.00 98.50 195 GLN A C 1
ATOM 1542 O O . GLN A 1 195 ? -8.276 6.980 9.865 1.00 98.50 195 GLN A O 1
ATOM 1547 N N . GLN A 1 196 ? -6.890 7.335 8.133 1.00 98.62 196 GLN A N 1
ATOM 1548 C CA . GLN A 1 196 ? -7.308 6.188 7.328 1.00 98.62 196 GLN A CA 1
ATOM 1549 C C . GLN A 1 196 ? -6.136 5.375 6.766 1.00 98.62 196 GLN A C 1
ATOM 1551 O O . GLN A 1 196 ? -6.354 4.257 6.313 1.00 98.62 196 GLN A O 1
ATOM 1556 N N . VAL A 1 197 ? -4.900 5.880 6.806 1.00 98.69 197 VAL A N 1
ATOM 1557 C CA . VAL A 1 197 ? -3.756 5.241 6.141 1.00 98.69 197 VAL A CA 1
ATOM 1558 C C . VAL A 1 197 ? -2.639 4.948 7.131 1.00 98.69 197 VAL A C 1
ATOM 1560 O O . VAL A 1 197 ? -2.119 5.850 7.783 1.00 98.69 197 VAL A O 1
ATOM 1563 N N . LEU A 1 198 ? -2.228 3.683 7.207 1.00 98.31 198 LEU A N 1
ATOM 1564 C CA . LEU A 1 198 ? -0.966 3.283 7.823 1.00 98.31 198 LEU A CA 1
ATOM 1565 C C . LEU A 1 198 ? 0.014 2.919 6.710 1.00 98.31 198 LEU A C 1
ATOM 1567 O O . LEU A 1 198 ? -0.214 1.952 5.984 1.00 98.31 198 LEU A O 1
ATOM 1571 N N . LEU A 1 199 ? 1.106 3.672 6.585 1.00 98.00 199 LEU A N 1
ATOM 1572 C CA . LEU A 1 199 ? 2.129 3.413 5.575 1.00 98.00 199 LEU A CA 1
ATOM 1573 C C . LEU A 1 199 ? 3.309 2.654 6.186 1.00 98.00 199 LEU A C 1
ATOM 1575 O O . LEU A 1 199 ? 4.133 3.247 6.874 1.00 98.00 199 LEU A O 1
ATOM 1579 N N . SER A 1 200 ? 3.396 1.351 5.927 1.00 96.62 200 SER A N 1
ATOM 1580 C CA . SER A 1 200 ? 4.592 0.553 6.211 1.00 96.62 200 SER A CA 1
ATOM 1581 C C . SER A 1 200 ? 5.635 0.780 5.115 1.00 96.62 200 SER A C 1
ATOM 1583 O O . SER A 1 200 ? 5.291 0.777 3.932 1.00 96.62 200 SER A O 1
ATOM 1585 N N . TYR A 1 201 ? 6.892 1.006 5.503 1.00 97.25 201 TYR A N 1
ATOM 1586 C CA . TYR A 1 201 ? 7.961 1.401 4.586 1.00 97.25 201 TYR A CA 1
ATOM 1587 C C . TYR A 1 201 ? 9.287 0.708 4.930 1.00 97.25 201 TYR A C 1
ATOM 1589 O O . TYR A 1 201 ? 9.786 0.841 6.047 1.00 97.25 201 TYR A O 1
ATOM 1597 N N . GLU A 1 202 ? 9.876 -0.017 3.977 1.00 94.69 202 GLU A N 1
ATOM 1598 C CA . GLU A 1 202 ? 11.114 -0.799 4.174 1.00 94.69 202 GLU A CA 1
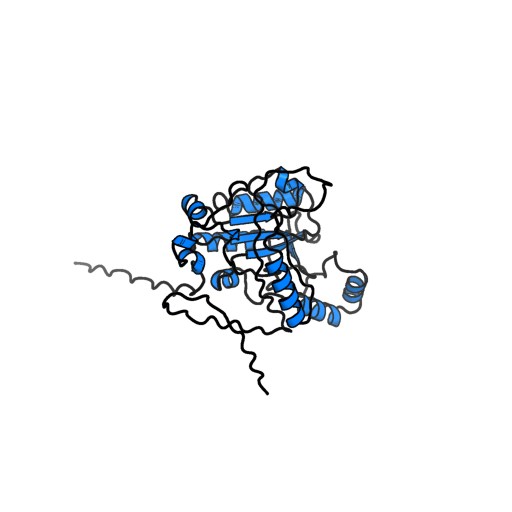ATOM 1599 C C . GLU A 1 202 ? 12.403 -0.029 3.841 1.00 94.69 202 GLU A C 1
ATOM 1601 O O . GLU A 1 202 ? 13.254 -0.500 3.091 1.00 94.69 202 GLU A O 1
ATOM 1606 N N . ASP A 1 203 ? 12.557 1.170 4.405 1.00 96.06 203 ASP A N 1
ATOM 1607 C CA . ASP A 1 203 ? 13.825 1.908 4.383 1.00 96.06 203 ASP A CA 1
ATOM 1608 C C . ASP A 1 203 ? 14.049 2.628 5.722 1.00 96.06 203 ASP A C 1
ATOM 1610 O O . ASP A 1 203 ? 13.347 3.580 6.073 1.00 96.06 203 ASP A O 1
ATOM 1614 N N . GLU A 1 204 ? 15.047 2.173 6.482 1.00 93.81 204 GLU A N 1
ATOM 1615 C CA . GLU A 1 204 ? 15.350 2.683 7.828 1.00 93.81 204 GLU A CA 1
ATOM 1616 C C . GLU A 1 204 ? 15.756 4.163 7.841 1.00 93.81 204 GLU A C 1
ATOM 1618 O O . GLU A 1 204 ? 15.477 4.890 8.801 1.00 93.81 204 GLU A O 1
ATOM 1623 N N . ARG A 1 205 ? 16.377 4.661 6.762 1.00 95.75 205 ARG A N 1
ATOM 1624 C CA . ARG A 1 205 ? 16.762 6.077 6.678 1.00 95.75 205 ARG A CA 1
ATOM 1625 C C . ARG A 1 205 ? 15.518 6.947 6.578 1.00 95.75 205 ARG A C 1
ATOM 1627 O O . ARG A 1 205 ? 15.424 7.940 7.302 1.00 95.75 205 ARG A O 1
ATOM 1634 N N . MET A 1 206 ? 14.550 6.559 5.752 1.00 97.12 206 MET A N 1
ATOM 1635 C CA . MET A 1 206 ? 13.263 7.242 5.655 1.00 97.12 206 MET A CA 1
ATOM 1636 C C . MET A 1 206 ? 12.481 7.148 6.963 1.00 97.12 206 MET A C 1
ATOM 1638 O O . MET A 1 206 ? 11.975 8.168 7.432 1.00 97.12 206 MET A O 1
ATOM 1642 N N . LEU A 1 207 ? 12.457 5.980 7.616 1.00 95.19 207 LEU A N 1
ATOM 1643 C CA . LEU A 1 207 ? 11.817 5.814 8.928 1.00 95.19 207 LEU A CA 1
ATOM 1644 C C . LEU A 1 207 ? 12.386 6.782 9.973 1.00 95.19 207 LEU A C 1
ATOM 1646 O O . LEU A 1 207 ? 11.635 7.356 10.764 1.00 95.19 207 LEU A O 1
ATOM 1650 N N . SER A 1 208 ? 13.703 7.006 9.974 1.00 95.00 208 SER A N 1
ATOM 1651 C CA . SER A 1 208 ? 14.349 7.934 10.911 1.00 95.00 208 SER A CA 1
ATOM 1652 C C . SER A 1 208 ? 13.957 9.405 10.692 1.00 95.00 208 SER A C 1
ATOM 1654 O O . SER A 1 208 ? 13.944 10.180 11.650 1.00 95.00 208 SER A O 1
ATOM 1656 N N . ARG A 1 209 ? 13.591 9.783 9.459 1.00 96.50 209 ARG A N 1
ATOM 1657 C CA . ARG A 1 209 ? 13.317 11.171 9.039 1.00 96.50 209 ARG A CA 1
ATOM 1658 C C . ARG A 1 209 ? 11.831 11.522 9.048 1.00 96.50 209 ARG A C 1
ATOM 1660 O O . ARG A 1 209 ? 11.486 12.677 9.289 1.00 96.50 209 ARG A O 1
ATOM 1667 N N . HIS A 1 210 ? 10.964 10.532 8.848 1.00 96.94 210 HIS A N 1
ATOM 1668 C CA . HIS A 1 210 ? 9.528 10.720 8.636 1.00 96.94 210 HIS A CA 1
ATOM 1669 C C . HIS A 1 210 ? 8.719 9.955 9.694 1.00 96.94 210 HIS A C 1
ATOM 1671 O O . HIS A 1 210 ? 8.841 8.740 9.851 1.00 96.94 210 HIS A O 1
ATOM 1677 N N . ARG A 1 211 ? 7.899 10.670 10.473 1.00 95.50 211 ARG A N 1
ATOM 1678 C CA . ARG A 1 211 ? 7.090 10.089 11.569 1.00 95.50 211 ARG A CA 1
ATOM 1679 C C . ARG A 1 211 ? 5.781 9.469 11.084 1.00 95.50 211 ARG A C 1
ATOM 1681 O O . ARG A 1 211 ? 5.162 8.703 11.809 1.00 95.50 211 ARG A O 1
ATOM 1688 N N . GLU A 1 212 ? 5.354 9.796 9.879 1.00 95.44 212 GLU A N 1
ATOM 1689 C CA . GLU A 1 212 ? 4.216 9.212 9.175 1.00 95.44 212 GLU A CA 1
ATOM 1690 C C . GLU A 1 212 ? 4.468 7.761 8.733 1.00 95.44 212 GLU A C 1
ATOM 1692 O O . GLU A 1 212 ? 3.520 7.028 8.460 1.00 95.44 212 GLU A O 1
ATOM 1697 N N . LEU A 1 213 ? 5.734 7.333 8.689 1.00 96.75 213 LEU A N 1
ATOM 1698 C CA . LEU A 1 213 ? 6.120 6.000 8.242 1.00 96.75 213 LEU A CA 1
ATOM 1699 C C . LEU A 1 213 ? 6.155 5.009 9.406 1.00 96.75 213 LEU A C 1
ATOM 1701 O O . LEU A 1 213 ? 6.744 5.271 10.456 1.00 96.75 213 LEU A O 1
ATOM 1705 N N . TRP A 1 214 ? 5.560 3.843 9.189 1.00 95.88 214 TRP A N 1
ATOM 1706 C CA . TRP A 1 214 ? 5.637 2.679 10.061 1.00 95.88 214 TRP A CA 1
ATOM 1707 C C . TRP A 1 214 ? 6.729 1.724 9.577 1.00 95.88 214 TRP A C 1
ATOM 1709 O O . TRP A 1 214 ? 6.945 1.617 8.367 1.00 95.88 214 TRP A O 1
ATOM 1719 N N . PRO A 1 215 ? 7.389 0.988 10.490 1.00 93.25 215 PRO A N 1
ATOM 1720 C CA . PRO A 1 215 ? 8.383 -0.003 10.097 1.00 93.25 215 PRO A CA 1
ATOM 1721 C C . PRO A 1 215 ? 7.792 -1.076 9.173 1.00 93.25 215 PRO A C 1
ATOM 1723 O O . PRO A 1 215 ? 6.576 -1.318 9.152 1.00 93.25 215 PRO A O 1
ATOM 1726 N N . GLY A 1 216 ? 8.675 -1.722 8.412 1.00 88.25 216 GLY A N 1
ATOM 1727 C CA . GLY A 1 216 ? 8.341 -2.859 7.559 1.00 88.25 216 GLY A CA 1
ATOM 1728 C C . GLY A 1 216 ? 7.572 -3.940 8.323 1.00 88.25 216 GLY A C 1
ATOM 1729 O O . GLY A 1 216 ? 7.951 -4.343 9.424 1.00 88.25 216 GLY A O 1
ATOM 1730 N N . LEU A 1 217 ? 6.464 -4.410 7.748 1.00 85.31 217 LEU A N 1
ATOM 1731 C CA . LEU A 1 217 ? 5.649 -5.455 8.365 1.00 85.31 217 LEU A CA 1
ATOM 1732 C C . LEU A 1 217 ? 6.254 -6.841 8.090 1.00 85.31 217 LEU A C 1
ATOM 1734 O O . LEU A 1 217 ? 6.433 -7.196 6.922 1.00 85.31 217 LEU A O 1
ATOM 1738 N N . PRO A 1 218 ? 6.524 -7.671 9.118 1.00 80.50 218 PRO A N 1
ATOM 1739 C CA . PRO A 1 218 ? 7.132 -8.978 8.918 1.00 80.50 218 PRO A CA 1
ATOM 1740 C C . PRO A 1 218 ? 6.251 -9.845 8.022 1.00 80.50 218 PRO A C 1
ATOM 1742 O O . PRO A 1 218 ? 5.045 -9.970 8.245 1.00 80.50 218 PRO A O 1
ATOM 1745 N N . TYR A 1 219 ? 6.860 -10.449 7.006 1.00 74.31 219 TYR A N 1
ATOM 1746 C CA . TYR A 1 219 ? 6.150 -11.220 5.997 1.00 74.31 219 TYR A CA 1
ATOM 1747 C C . TYR A 1 219 ? 6.364 -12.716 6.213 1.00 74.31 219 TYR A C 1
ATOM 1749 O O . TYR A 1 219 ? 7.470 -13.230 6.063 1.00 74.31 219 TYR A O 1
ATOM 1757 N N . TRP A 1 220 ? 5.301 -13.428 6.584 1.00 78.25 220 TRP A N 1
ATOM 1758 C CA . TRP A 1 220 ? 5.341 -14.881 6.738 1.00 78.25 220 TRP A CA 1
ATOM 1759 C C . TRP A 1 220 ? 5.049 -15.565 5.409 1.00 78.25 220 TRP A C 1
ATOM 1761 O O . TRP A 1 220 ? 3.894 -15.784 5.041 1.00 78.25 220 TRP A O 1
ATOM 1771 N N . TRP A 1 221 ? 6.120 -15.898 4.698 1.00 78.69 221 TRP A N 1
ATOM 1772 C CA . TRP A 1 221 ? 6.081 -16.624 3.438 1.00 78.69 221 TRP A CA 1
ATOM 1773 C C . TRP A 1 221 ? 6.488 -18.078 3.655 1.00 78.69 221 TRP A C 1
ATOM 1775 O O . TRP A 1 221 ? 7.608 -18.358 4.072 1.00 78.69 221 TRP A O 1
ATOM 1785 N N . ALA A 1 222 ? 5.579 -19.010 3.370 1.00 78.00 222 ALA A N 1
ATOM 1786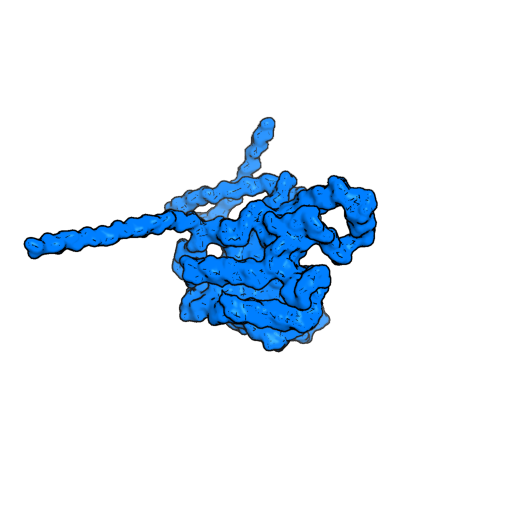 C CA . ALA A 1 222 ? 5.861 -20.437 3.522 1.00 78.00 222 ALA A CA 1
ATOM 1787 C C . ALA A 1 222 ? 6.797 -20.980 2.430 1.00 78.00 222 ALA A C 1
ATOM 1789 O O . ALA A 1 222 ? 7.429 -22.017 2.626 1.00 78.00 222 ALA A O 1
ATOM 1790 N N . ASP A 1 223 ? 6.819 -20.317 1.271 1.00 79.25 223 ASP A N 1
ATOM 1791 C CA . ASP A 1 223 ? 7.489 -20.776 0.052 1.00 79.25 223 ASP A CA 1
ATOM 1792 C C . ASP A 1 223 ? 7.137 -22.225 -0.329 1.00 79.25 223 ASP A C 1
ATOM 1794 O O . ASP A 1 223 ? 7.992 -23.068 -0.588 1.00 79.25 223 ASP A O 1
ATOM 1798 N N . GLN A 1 224 ? 5.840 -22.552 -0.295 1.00 81.50 224 GLN A N 1
ATOM 1799 C CA . GLN A 1 224 ? 5.345 -23.905 -0.551 1.00 81.50 224 GLN A CA 1
ATOM 1800 C C . GLN A 1 224 ? 4.414 -23.948 -1.757 1.00 81.50 224 GLN A C 1
ATOM 1802 O O . GLN A 1 224 ? 3.388 -23.273 -1.790 1.00 81.50 224 GLN A O 1
ATOM 1807 N N . ALA A 1 225 ? 4.701 -24.849 -2.697 1.00 80.88 225 ALA A N 1
ATOM 1808 C CA . ALA A 1 225 ? 3.789 -25.156 -3.800 1.00 80.88 225 ALA A CA 1
ATOM 1809 C C . ALA A 1 225 ? 2.588 -26.017 -3.359 1.00 80.88 225 ALA A C 1
ATOM 1811 O O . ALA A 1 225 ? 1.547 -26.021 -4.012 1.00 80.88 225 ALA A O 1
ATOM 1812 N N . LYS A 1 226 ? 2.727 -26.781 -2.265 1.00 85.94 226 LYS A N 1
ATOM 1813 C CA . LYS A 1 226 ? 1.679 -27.680 -1.759 1.00 85.94 226 LYS A CA 1
ATOM 1814 C C . LYS A 1 226 ? 0.806 -26.962 -0.722 1.00 85.94 226 LYS A C 1
ATOM 1816 O O . LYS A 1 226 ? 1.338 -26.556 0.314 1.00 85.94 226 LYS A O 1
ATOM 1821 N N . PRO A 1 227 ? -0.531 -26.913 -0.901 1.00 87.62 227 PRO A N 1
ATOM 1822 C CA . PRO A 1 227 ? -1.433 -26.284 0.066 1.00 87.62 227 PRO A CA 1
ATOM 1823 C C . PRO A 1 227 ? -1.323 -26.863 1.480 1.00 87.62 227 PRO A C 1
ATOM 1825 O O . PRO A 1 227 ? -1.436 -26.134 2.459 1.00 87.62 227 PRO A O 1
ATOM 1828 N N . THR A 1 228 ? -1.058 -28.167 1.610 1.00 90.06 228 THR A N 1
ATOM 1829 C CA . THR A 1 228 ? -0.902 -28.820 2.919 1.00 90.06 228 THR A CA 1
ATOM 1830 C C . THR A 1 228 ? 0.305 -28.305 3.691 1.00 90.06 228 THR A C 1
ATOM 1832 O O . THR A 1 228 ? 0.213 -28.119 4.901 1.00 90.06 228 THR A O 1
ATOM 1835 N N . GLU A 1 229 ? 1.422 -28.053 3.007 1.00 89.31 229 GLU A N 1
ATOM 1836 C CA . GLU A 1 229 ? 2.632 -27.527 3.643 1.00 89.31 229 GLU A CA 1
ATOM 1837 C C . GLU A 1 229 ? 2.471 -26.042 3.979 1.00 89.31 229 GLU A C 1
ATOM 1839 O O . GLU A 1 229 ? 2.863 -25.622 5.064 1.00 89.31 229 GLU A O 1
ATOM 1844 N N . LEU A 1 230 ? 1.793 -25.272 3.117 1.00 85.19 230 LEU A N 1
ATOM 1845 C CA . LEU A 1 230 ? 1.398 -23.893 3.418 1.00 85.19 230 LEU A CA 1
ATOM 1846 C C . LEU A 1 230 ? 0.546 -23.822 4.695 1.00 85.19 230 LEU A C 1
ATOM 1848 O O . LEU A 1 230 ? 0.854 -23.054 5.602 1.00 85.19 230 LEU A O 1
ATOM 1852 N N . VAL A 1 231 ? -0.500 -24.649 4.800 1.00 87.38 231 VAL A N 1
ATOM 1853 C CA . VAL A 1 231 ? -1.376 -24.686 5.984 1.00 87.38 231 VAL A CA 1
ATOM 1854 C C . VAL A 1 231 ? -0.593 -25.084 7.236 1.00 87.38 231 VAL A C 1
ATOM 1856 O O . VAL A 1 231 ? -0.760 -24.457 8.280 1.00 87.38 231 VAL A O 1
ATOM 1859 N N . ARG A 1 232 ? 0.290 -26.089 7.143 1.00 89.69 232 ARG A N 1
ATOM 1860 C CA . ARG A 1 232 ? 1.152 -26.493 8.266 1.00 89.69 232 ARG A CA 1
ATOM 1861 C C . ARG A 1 232 ? 2.060 -25.360 8.725 1.00 89.69 232 ARG A C 1
ATOM 1863 O O . ARG A 1 232 ? 2.143 -25.117 9.925 1.00 89.69 232 ARG A O 1
ATOM 1870 N N . TYR A 1 233 ? 2.701 -24.661 7.791 1.00 87.94 233 TYR A N 1
ATOM 1871 C CA . TYR A 1 233 ? 3.535 -23.505 8.098 1.00 87.94 233 TYR A CA 1
ATOM 1872 C C . TYR A 1 233 ? 2.723 -22.401 8.789 1.00 87.94 233 TYR A C 1
ATOM 1874 O O . TYR A 1 233 ? 3.120 -21.920 9.846 1.00 87.94 233 TYR A O 1
ATOM 1882 N N . LEU A 1 234 ? 1.553 -22.038 8.256 1.00 86.12 234 LEU A N 1
ATOM 1883 C CA . LEU A 1 234 ? 0.727 -20.972 8.830 1.00 86.12 234 LEU A CA 1
ATOM 1884 C C . LEU A 1 234 ? 0.197 -21.321 10.228 1.00 86.12 234 LEU A C 1
ATOM 1886 O O . LEU A 1 234 ? 0.214 -20.468 11.116 1.00 86.12 234 LEU A O 1
ATOM 1890 N N . GLU A 1 235 ? -0.234 -22.565 10.462 1.00 87.81 235 GLU A N 1
ATOM 1891 C CA . GLU A 1 235 ? -0.632 -23.012 11.805 1.00 87.81 235 GLU A CA 1
ATOM 1892 C C . GLU A 1 235 ? 0.564 -23.052 12.769 1.00 87.81 235 GLU A C 1
ATOM 1894 O O . GLU A 1 235 ? 0.419 -22.676 13.934 1.00 87.81 235 GLU A O 1
ATOM 1899 N N . HIS A 1 236 ? 1.758 -23.419 12.290 1.00 87.62 236 HIS A N 1
ATOM 1900 C CA . HIS A 1 236 ? 2.981 -23.326 13.085 1.00 87.62 236 HIS A CA 1
ATOM 1901 C C . HIS A 1 236 ? 3.276 -21.875 13.487 1.00 87.62 236 HIS A C 1
ATOM 1903 O O . HIS A 1 236 ? 3.399 -21.590 14.678 1.00 87.62 236 HIS A O 1
ATOM 1909 N N . MET A 1 237 ? 3.291 -20.936 12.540 1.00 83.38 237 MET A N 1
ATOM 1910 C CA . MET A 1 237 ? 3.554 -19.524 12.836 1.00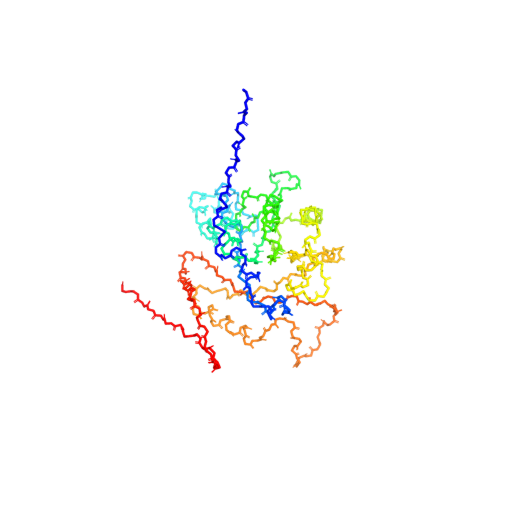 83.38 237 MET A CA 1
ATOM 1911 C C . MET A 1 237 ? 2.510 -18.928 13.785 1.00 83.38 237 MET A C 1
ATOM 1913 O O . MET A 1 237 ? 2.843 -18.227 14.739 1.00 83.38 237 MET A O 1
ATOM 1917 N N . LYS A 1 238 ? 1.235 -19.280 13.598 1.00 82.56 238 LYS A N 1
ATOM 1918 C CA . LYS A 1 238 ? 0.154 -18.917 14.520 1.00 82.56 238 LYS A CA 1
ATOM 1919 C C . LYS A 1 238 ? 0.387 -19.463 15.933 1.00 82.56 238 LYS A C 1
ATOM 1921 O O . LYS A 1 238 ? 0.077 -18.763 16.896 1.00 82.56 238 LYS A O 1
ATOM 1926 N N . SER A 1 239 ? 0.941 -20.672 16.069 1.00 84.69 239 SER A N 1
ATOM 1927 C CA . SER A 1 239 ? 1.293 -21.261 17.370 1.00 84.69 239 SER A CA 1
ATOM 1928 C C . SER A 1 239 ? 2.460 -20.544 18.061 1.00 84.69 239 SER A C 1
ATOM 1930 O O . SER A 1 239 ? 2.444 -20.406 19.283 1.00 84.69 239 SER A O 1
ATOM 1932 N N . CYS A 1 240 ? 3.406 -20.000 17.289 1.00 83.38 240 CYS A N 1
ATOM 1933 C CA . CYS A 1 240 ? 4.503 -19.167 17.794 1.00 83.38 240 CYS A CA 1
ATOM 1934 C C . CYS A 1 240 ? 4.033 -17.782 18.276 1.00 83.38 240 CYS A C 1
ATOM 1936 O O . CYS A 1 240 ? 4.768 -17.067 18.955 1.00 83.38 240 CYS A O 1
ATOM 1938 N N . GLY A 1 241 ? 2.788 -17.407 17.973 1.00 77.06 241 GLY A N 1
ATOM 1939 C CA . GLY A 1 241 ? 2.216 -16.123 18.346 1.00 77.06 241 GLY A CA 1
ATOM 1940 C C . GLY A 1 241 ? 2.679 -14.981 17.442 1.00 77.06 241 GLY A C 1
ATOM 1941 O O . GLY A 1 241 ? 3.240 -15.176 16.370 1.00 77.06 241 GLY A O 1
ATOM 1942 N N . ARG A 1 242 ? 2.375 -13.748 17.851 1.00 71.25 242 ARG A N 1
ATOM 1943 C CA . ARG A 1 242 ? 2.678 -12.549 17.056 1.00 71.25 242 ARG A CA 1
ATOM 1944 C C . ARG A 1 242 ? 4.171 -12.206 17.144 1.00 71.25 242 ARG A C 1
ATOM 1946 O O . ARG A 1 242 ? 4.704 -12.238 18.256 1.00 71.25 242 ARG A O 1
ATOM 1953 N N . PRO A 1 243 ? 4.809 -11.784 16.037 1.00 64.00 243 PRO A N 1
ATOM 1954 C CA . PRO A 1 243 ? 6.138 -11.179 16.074 1.00 64.00 243 PRO A CA 1
ATOM 1955 C C . PRO A 1 243 ? 6.155 -10.006 17.066 1.00 64.00 243 PRO A C 1
ATOM 1957 O O . PRO A 1 243 ? 5.213 -9.210 17.075 1.00 64.00 243 PRO A O 1
ATOM 1960 N N . GLY A 1 244 ? 7.180 -9.914 17.917 1.00 54.88 244 GLY A N 1
ATOM 1961 C CA . GLY A 1 244 ? 7.339 -8.818 18.887 1.00 54.88 244 GLY A CA 1
ATOM 1962 C C . GLY A 1 244 ? 6.965 -9.143 20.338 1.00 54.88 244 GLY A C 1
ATOM 1963 O O . GLY A 1 244 ? 7.110 -8.287 21.207 1.00 54.88 244 GLY A O 1
ATOM 1964 N N . LYS A 1 245 ? 6.546 -10.376 20.655 1.00 41.81 245 LYS A N 1
ATOM 1965 C CA . LYS A 1 245 ? 6.688 -10.858 22.035 1.00 41.81 245 LYS A CA 1
ATOM 1966 C C . LYS A 1 245 ? 8.140 -11.265 22.220 1.00 41.81 245 LYS A C 1
ATOM 1968 O O . LYS A 1 245 ? 8.555 -12.260 21.634 1.00 41.81 245 LYS A O 1
ATOM 1973 N N . ALA A 1 246 ? 8.893 -10.501 23.011 1.00 34.12 246 ALA A N 1
ATOM 1974 C CA . ALA A 1 246 ? 10.155 -10.970 23.562 1.00 34.12 246 ALA A CA 1
ATOM 1975 C C . ALA A 1 246 ? 9.932 -12.395 24.082 1.00 34.12 246 ALA A C 1
ATOM 1977 O O . ALA A 1 246 ? 9.128 -12.618 24.994 1.00 34.12 246 ALA A O 1
ATOM 1978 N N . ALA A 1 247 ? 10.571 -13.367 23.437 1.00 32.81 247 ALA A N 1
ATOM 1979 C CA . ALA A 1 247 ? 10.665 -14.701 23.981 1.00 32.81 247 ALA A CA 1
ATOM 1980 C C . ALA A 1 247 ? 11.434 -14.549 25.295 1.00 32.81 247 ALA A C 1
ATOM 1982 O O . ALA A 1 247 ? 12.639 -14.316 25.296 1.00 32.81 247 ALA A O 1
ATOM 1983 N N . GLN A 1 248 ? 10.730 -14.608 26.425 1.00 32.81 248 GLN A N 1
ATOM 1984 C CA . GLN A 1 248 ? 11.377 -14.835 27.708 1.00 32.81 248 GLN A CA 1
ATOM 1985 C C . GLN A 1 248 ? 12.075 -16.192 27.604 1.00 32.81 248 GLN A C 1
ATOM 1987 O O . GLN A 1 248 ? 11.416 -17.225 27.702 1.00 32.81 248 GLN A O 1
ATOM 1992 N N . GLY A 1 249 ? 13.387 -16.190 27.349 1.00 33.72 249 GLY A N 1
ATOM 1993 C CA . GLY A 1 249 ? 14.188 -17.403 27.483 1.00 33.72 249 GLY A CA 1
ATOM 1994 C C . GLY A 1 249 ? 15.399 -17.618 26.579 1.00 33.72 249 GLY A C 1
ATOM 1995 O O . GLY A 1 249 ? 15.842 -18.762 26.555 1.00 33.72 249 GLY A O 1
ATOM 1996 N N . GLN A 1 250 ? 15.970 -16.630 25.874 1.00 27.67 250 GLN A N 1
ATOM 1997 C CA . GLN A 1 250 ? 17.298 -16.808 25.250 1.00 27.67 250 GLN A CA 1
ATOM 1998 C C . GLN A 1 250 ? 18.206 -15.571 25.396 1.00 27.67 250 GLN A C 1
ATOM 2000 O O . GLN A 1 250 ? 17.676 -14.464 25.490 1.00 27.67 250 GLN A O 1
ATOM 2005 N N . PRO A 1 251 ? 19.542 -15.757 25.504 1.00 28.59 251 PRO A N 1
ATOM 2006 C CA . PRO A 1 251 ? 20.467 -14.732 25.985 1.00 28.59 251 PRO A CA 1
ATOM 2007 C C . PRO A 1 251 ? 20.753 -13.651 24.940 1.00 28.59 251 PRO A C 1
ATOM 2009 O O . PRO A 1 251 ? 20.732 -13.909 23.739 1.00 28.59 251 PRO A O 1
ATOM 2012 N N . GLU A 1 252 ? 21.037 -12.459 25.460 1.00 37.06 252 GLU A N 1
ATOM 2013 C CA . GLU A 1 252 ? 21.375 -11.218 24.766 1.00 37.06 252 GLU A CA 1
ATOM 2014 C C . GLU A 1 252 ? 22.468 -11.370 23.701 1.00 37.06 252 GLU A C 1
ATOM 2016 O O . GLU A 1 252 ? 23.609 -11.688 24.024 1.00 37.06 252 GLU A O 1
ATOM 2021 N N . GLU A 1 253 ? 22.154 -10.970 22.467 1.00 29.58 253 GLU A N 1
ATOM 2022 C CA . GLU A 1 253 ? 23.064 -10.152 21.663 1.00 29.58 253 GLU A CA 1
ATOM 2023 C C . GLU A 1 253 ? 22.243 -9.278 20.692 1.00 29.58 253 GLU A C 1
ATOM 2025 O O . GLU A 1 253 ? 21.349 -9.767 20.008 1.00 29.58 253 GLU A O 1
ATOM 2030 N N . GLN A 1 254 ? 22.517 -7.967 20.695 1.00 28.50 254 GLN A N 1
ATOM 2031 C CA . GLN A 1 254 ? 21.800 -6.872 20.008 1.00 28.50 254 GLN A CA 1
ATOM 2032 C C . GLN A 1 254 ? 20.420 -6.452 20.563 1.00 28.50 254 GLN A C 1
ATOM 2034 O O . GLN A 1 254 ? 19.421 -6.375 19.851 1.00 28.50 254 GLN A O 1
ATOM 2039 N N . ALA A 1 255 ? 20.405 -6.011 21.825 1.00 32.78 255 ALA A N 1
ATOM 2040 C CA . ALA A 1 255 ? 19.471 -4.985 22.290 1.00 32.78 255 ALA A CA 1
ATOM 2041 C C . ALA A 1 255 ? 20.081 -3.592 22.047 1.00 32.78 255 ALA A C 1
ATOM 2043 O O . ALA A 1 255 ? 20.941 -3.145 22.802 1.00 32.78 255 ALA A O 1
ATOM 2044 N N . A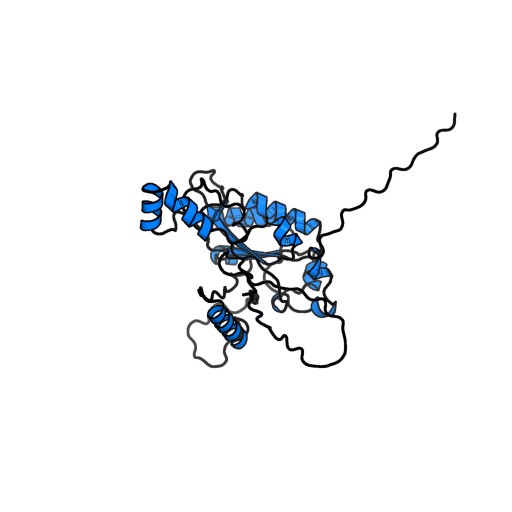LA A 1 256 ? 19.675 -2.923 20.966 1.00 27.28 256 ALA A N 1
ATOM 2045 C CA . ALA A 1 256 ? 19.878 -1.484 20.778 1.00 27.28 256 ALA A CA 1
ATOM 2046 C C . ALA A 1 256 ? 18.939 -0.951 19.683 1.00 27.28 256 ALA A C 1
ATOM 2048 O O . ALA A 1 256 ? 19.372 -0.734 18.557 1.00 27.28 256 ALA A O 1
ATOM 2049 N N . CYS A 1 257 ? 17.650 -0.816 20.018 1.00 24.61 257 CYS A N 1
ATOM 2050 C CA . CYS A 1 257 ? 16.692 0.189 19.517 1.00 24.61 257 CYS A CA 1
ATOM 2051 C C . CYS A 1 257 ? 15.308 -0.104 20.133 1.00 24.61 257 CYS A C 1
ATOM 2053 O O . CYS A 1 257 ? 14.364 -0.499 19.451 1.00 24.61 257 CYS A O 1
ATOM 2055 N N . ASP A 1 258 ? 15.200 0.048 21.455 1.00 28.58 258 ASP A N 1
ATOM 2056 C CA . ASP A 1 258 ? 13.956 -0.147 22.203 1.00 28.58 258 ASP A CA 1
ATOM 2057 C C . ASP A 1 258 ? 13.043 1.086 22.117 1.00 28.58 258 ASP A C 1
ATOM 2059 O O . ASP A 1 258 ? 13.481 2.215 22.345 1.00 28.58 258 ASP A O 1
ATOM 2063 N N . GLY A 1 259 ? 11.750 0.862 21.839 1.00 25.62 259 GLY A N 1
ATOM 2064 C CA . GLY A 1 259 ? 10.687 1.851 22.075 1.00 25.62 259 GLY A CA 1
ATOM 2065 C C . GLY A 1 259 ? 9.606 2.013 21.000 1.00 25.62 259 GLY A C 1
ATOM 2066 O O . GLY A 1 259 ? 8.737 2.866 21.166 1.00 25.62 259 GLY A O 1
ATOM 2067 N N . VAL A 1 260 ? 9.611 1.240 19.907 1.00 34.31 260 VAL A N 1
ATOM 2068 C CA . VAL A 1 260 ? 8.585 1.360 18.851 1.00 34.31 260 VAL A CA 1
ATOM 2069 C C . VAL A 1 260 ? 7.548 0.246 18.981 1.00 34.31 260 VAL A C 1
ATOM 2071 O O . VAL A 1 260 ? 7.871 -0.936 18.888 1.00 34.31 260 VAL A O 1
ATOM 2074 N N . SER A 1 261 ? 6.282 0.624 19.167 1.00 35.97 261 SER A N 1
ATOM 2075 C CA . SER A 1 261 ? 5.135 -0.282 19.076 1.00 35.97 261 SER A CA 1
ATOM 2076 C C . SER A 1 261 ? 5.099 -0.928 17.684 1.00 35.97 261 SER A C 1
ATOM 2078 O O . SER A 1 261 ? 4.676 -0.300 16.715 1.00 35.97 261 SER A O 1
ATOM 2080 N N . HIS A 1 262 ? 5.562 -2.170 17.558 1.00 42.97 262 HIS A N 1
ATOM 2081 C CA . HIS A 1 262 ? 5.545 -2.890 16.286 1.00 42.97 262 HIS A CA 1
ATOM 2082 C C . HIS A 1 262 ? 4.092 -3.218 15.908 1.00 42.97 262 HIS A C 1
ATOM 2084 O O . HIS A 1 262 ? 3.393 -3.901 16.665 1.00 42.97 262 HIS A O 1
ATOM 2090 N N . LEU A 1 263 ? 3.605 -2.762 14.746 1.00 38.59 263 LEU A N 1
ATOM 2091 C CA . LEU A 1 263 ? 2.423 -3.400 14.167 1.00 38.59 263 LEU A CA 1
ATOM 2092 C C . LEU A 1 263 ? 2.838 -4.795 13.700 1.00 38.59 263 LEU A C 1
ATOM 2094 O O . LEU A 1 263 ? 3.797 -4.965 12.953 1.00 38.59 263 LEU A O 1
ATOM 2098 N N . SER A 1 264 ? 2.094 -5.796 14.152 1.00 38.41 264 SER A N 1
ATOM 2099 C CA . SER A 1 264 ? 2.262 -7.184 13.735 1.00 38.41 264 SER A CA 1
ATOM 2100 C C . SER A 1 264 ? 0.921 -7.682 13.221 1.00 38.41 264 SER A C 1
ATOM 2102 O O . SER A 1 264 ? 0.083 -8.157 13.995 1.00 38.41 264 SER A O 1
ATOM 2104 N N . ILE A 1 265 ? 0.685 -7.506 11.921 1.00 39.38 265 ILE A N 1
ATOM 2105 C CA . ILE A 1 265 ? -0.515 -8.000 11.244 1.00 39.38 265 ILE A CA 1
ATOM 2106 C C . ILE A 1 265 ? -0.284 -9.471 10.901 1.00 39.38 265 ILE A C 1
ATOM 2108 O O . ILE A 1 265 ? 0.708 -9.834 10.275 1.00 39.38 265 ILE A O 1
ATOM 2112 N N . LEU A 1 266 ? -1.199 -10.332 11.352 1.00 32.19 266 LEU A N 1
ATOM 2113 C CA . LEU A 1 266 ? -1.251 -11.716 10.894 1.00 32.19 266 LEU A CA 1
ATOM 2114 C C . LEU A 1 266 ? -1.761 -11.695 9.452 1.00 32.19 266 LEU A C 1
ATOM 2116 O O . LEU A 1 266 ? -2.967 -11.611 9.226 1.00 32.19 266 LEU A O 1
ATOM 2120 N N . ASN A 1 267 ? -0.833 -11.732 8.498 1.00 35.03 267 ASN A N 1
ATOM 2121 C CA . ASN A 1 267 ? -1.129 -11.794 7.072 1.00 35.03 267 ASN A CA 1
ATOM 2122 C C . ASN A 1 267 ? -1.940 -13.061 6.757 1.00 35.03 267 ASN A C 1
ATOM 2124 O O . ASN A 1 267 ? -1.406 -14.167 6.718 1.00 35.03 267 ASN A O 1
ATOM 2128 N N . TRP A 1 268 ? -3.242 -12.898 6.517 1.00 31.25 268 TRP A N 1
ATOM 2129 C CA . TRP A 1 268 ? -4.057 -13.877 5.799 1.00 31.25 268 TRP A CA 1
ATOM 2130 C C . TRP A 1 268 ? -4.047 -13.482 4.326 1.00 31.25 268 TRP A C 1
ATOM 2132 O O . TRP A 1 268 ? -4.893 -12.720 3.865 1.00 31.25 268 TRP A O 1
ATOM 2142 N N . ILE A 1 269 ? -3.037 -13.959 3.602 1.00 35.59 269 ILE A N 1
ATOM 2143 C CA . ILE A 1 269 ? -2.926 -13.751 2.159 1.00 35.59 269 ILE A CA 1
ATOM 2144 C C . ILE A 1 269 ? -3.691 -14.873 1.467 1.00 35.59 269 ILE A C 1
ATOM 2146 O O . ILE A 1 269 ? -3.287 -16.036 1.504 1.00 35.59 269 ILE A O 1
ATOM 2150 N N . THR A 1 270 ? -4.785 -14.522 0.799 1.00 31.11 270 THR A N 1
ATOM 2151 C CA . THR A 1 270 ? -5.330 -15.350 -0.277 1.00 31.11 270 THR A CA 1
ATOM 2152 C C . THR A 1 270 ? -4.572 -15.015 -1.555 1.00 31.11 270 THR A C 1
ATOM 2154 O O . THR A 1 270 ? -4.873 -14.031 -2.222 1.00 31.11 270 THR A O 1
ATOM 2157 N N . SER A 1 271 ? -3.566 -15.821 -1.889 1.00 31.36 271 SER A N 1
ATOM 2158 C CA . SER A 1 271 ? -2.976 -15.820 -3.227 1.00 31.36 271 SER A CA 1
ATOM 2159 C C . SER A 1 271 ? -3.955 -16.534 -4.157 1.00 31.36 271 SER A C 1
ATOM 2161 O O . SER A 1 271 ? -4.171 -17.737 -4.009 1.00 31.36 271 SER A O 1
ATOM 2163 N N . GLN A 1 272 ? -4.564 -15.818 -5.105 1.00 31.50 272 GLN A N 1
ATOM 2164 C CA . GLN A 1 272 ? -5.204 -16.462 -6.253 1.00 31.50 272 GLN A CA 1
ATOM 2165 C C . GLN A 1 272 ? -4.129 -16.781 -7.295 1.00 31.50 272 GLN A C 1
ATOM 2167 O O . GLN A 1 272 ? -4.098 -16.224 -8.386 1.00 31.50 272 GLN A O 1
ATOM 2172 N N . SER A 1 273 ? -3.213 -17.691 -6.958 1.00 28.92 273 SER A N 1
ATOM 2173 C CA . SER A 1 273 ? -2.397 -18.323 -7.991 1.00 28.92 273 SER A CA 1
ATOM 2174 C C . SER A 1 273 ? -3.291 -19.250 -8.820 1.00 28.92 273 SER A C 1
ATOM 2176 O O . SER A 1 273 ? -4.023 -20.052 -8.236 1.00 28.92 273 SER A O 1
ATOM 2178 N N . PRO A 1 274 ? -3.197 -19.256 -10.163 1.00 31.20 274 PRO A N 1
ATOM 2179 C CA . PRO A 1 274 ? -3.995 -20.135 -11.028 1.00 31.20 274 PRO A CA 1
ATOM 2180 C C . PRO A 1 274 ? -3.725 -21.644 -10.835 1.00 31.20 274 PRO A C 1
ATOM 2182 O O . PRO A 1 274 ? -4.326 -22.468 -11.517 1.00 31.20 274 PRO A O 1
ATOM 2185 N N . LEU A 1 275 ? -2.824 -22.021 -9.919 1.00 29.73 275 LEU A N 1
ATOM 2186 C CA . LEU A 1 275 ? -2.534 -23.404 -9.528 1.00 29.73 275 LEU A CA 1
ATOM 2187 C C . LEU A 1 275 ? -3.226 -23.836 -8.221 1.00 29.73 275 LEU A C 1
ATOM 2189 O O . LEU A 1 275 ? -3.223 -25.025 -7.911 1.00 29.73 275 LEU A O 1
ATOM 2193 N N . CYS A 1 276 ? -3.844 -22.912 -7.478 1.00 28.39 276 CYS A N 1
ATOM 2194 C CA . CYS A 1 276 ? -4.489 -23.193 -6.197 1.00 28.39 276 CYS A CA 1
ATOM 2195 C C . CYS A 1 276 ? -5.861 -22.507 -6.127 1.00 28.39 276 CYS A C 1
ATOM 2197 O O . CYS A 1 276 ? -5.990 -21.398 -5.614 1.00 28.39 276 CYS A O 1
ATOM 2199 N N . HIS A 1 277 ? -6.909 -23.183 -6.604 1.00 26.12 277 HIS A N 1
ATOM 2200 C CA . HIS A 1 277 ? -8.279 -22.815 -6.249 1.00 26.12 277 HIS A CA 1
ATOM 2201 C C . HIS A 1 277 ? -8.527 -23.175 -4.778 1.00 26.12 277 HIS A C 1
ATOM 2203 O O . HIS A 1 277 ? -8.648 -24.348 -4.429 1.00 26.12 277 HIS A O 1
ATOM 2209 N N . VAL A 1 278 ? -8.612 -22.167 -3.910 1.00 28.94 278 VAL A N 1
ATOM 2210 C CA . VAL A 1 278 ? -9.222 -22.295 -2.581 1.00 28.94 278 VAL A CA 1
ATOM 2211 C C . VAL A 1 278 ? -10.499 -21.463 -2.608 1.00 28.94 278 VAL A C 1
ATOM 2213 O O . VAL A 1 278 ? -10.448 -20.238 -2.539 1.00 28.94 278 VAL A O 1
ATOM 2216 N N . GLU A 1 279 ? -11.651 -22.117 -2.761 1.00 23.73 279 GLU A N 1
ATOM 2217 C CA . GLU A 1 279 ? -12.953 -21.455 -2.642 1.00 23.73 279 GLU A CA 1
ATOM 2218 C C . GLU A 1 279 ? 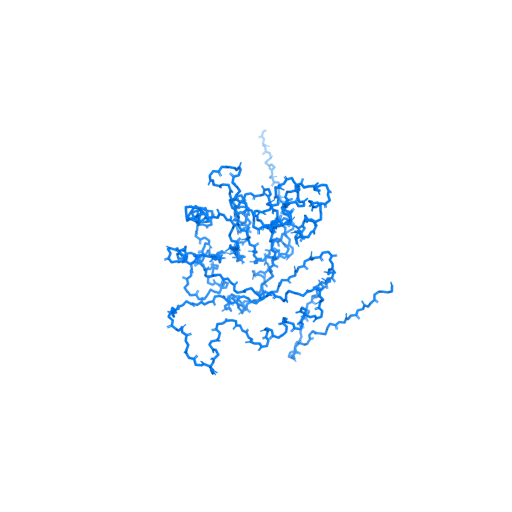-13.205 -21.077 -1.177 1.00 23.73 279 GLU A C 1
ATOM 2220 O O . GLU A 1 279 ? -13.378 -21.934 -0.308 1.00 23.73 279 GLU A O 1
ATOM 2225 N N . SER A 1 280 ? -13.241 -19.778 -0.884 1.00 28.28 280 SER A N 1
ATOM 2226 C CA . SER A 1 280 ? -13.712 -19.257 0.396 1.00 28.28 280 SER A CA 1
ATOM 2227 C C . SER A 1 280 ? -15.221 -18.997 0.322 1.00 28.28 280 SER A C 1
ATOM 2229 O O . SER A 1 280 ? -15.685 -17.929 -0.072 1.00 28.28 280 SER A O 1
ATOM 2231 N N . HIS A 1 281 ? -16.031 -19.977 0.727 1.00 23.61 281 HIS A N 1
ATOM 2232 C CA . HIS A 1 281 ? -17.456 -19.737 0.959 1.00 23.61 281 HIS A CA 1
ATOM 2233 C C . HIS A 1 281 ? -17.657 -18.956 2.266 1.00 23.61 281 HIS A C 1
ATOM 2235 O O . HIS A 1 281 ? -17.561 -19.502 3.366 1.00 23.61 281 HIS A O 1
ATOM 2241 N N . VAL A 1 282 ? -17.974 -17.665 2.149 1.00 26.30 282 VAL A N 1
ATOM 2242 C CA . VAL A 1 282 ? -18.438 -16.837 3.270 1.00 26.30 282 VAL A CA 1
ATOM 2243 C C . VAL A 1 282 ? -19.878 -17.237 3.605 1.00 26.30 282 VAL A C 1
ATOM 2245 O O . VAL A 1 282 ? -20.832 -16.764 2.989 1.00 26.30 282 VAL A O 1
ATOM 2248 N N . HIS A 1 283 ? -20.062 -18.124 4.585 1.00 23.48 283 HIS A N 1
ATOM 2249 C CA . HIS A 1 283 ? -21.391 -18.416 5.121 1.00 23.48 283 HIS A CA 1
ATOM 2250 C C . HIS A 1 283 ? -21.772 -17.451 6.253 1.00 23.48 283 HIS A C 1
ATOM 2252 O O . HIS A 1 283 ? -21.045 -17.242 7.222 1.00 23.48 283 HIS A O 1
ATOM 2258 N N . ARG A 1 284 ? -22.971 -16.881 6.109 1.00 25.47 284 ARG A N 1
ATOM 2259 C CA . ARG A 1 284 ? -23.655 -15.973 7.036 1.00 25.47 284 ARG A CA 1
ATOM 2260 C C . ARG A 1 284 ? -23.849 -16.633 8.410 1.00 25.47 284 ARG A C 1
ATOM 2262 O O . ARG A 1 284 ? -24.612 -17.589 8.528 1.00 25.47 284 ARG A O 1
ATOM 2269 N N . PHE A 1 285 ? -23.229 -16.096 9.461 1.00 27.27 285 PHE A N 1
ATOM 2270 C CA . PHE A 1 285 ? -23.470 -16.546 10.836 1.00 27.27 285 PHE A CA 1
ATOM 2271 C C . PHE A 1 285 ? -24.750 -15.912 11.404 1.00 27.27 285 PHE A C 1
ATOM 2273 O O . PHE A 1 285 ? -24.826 -14.700 11.599 1.00 27.27 285 PHE A O 1
ATOM 2280 N N . ARG A 1 286 ? -25.762 -16.740 11.699 1.00 25.33 286 ARG A N 1
ATOM 2281 C CA . ARG A 1 286 ? -26.867 -16.391 12.608 1.00 25.33 286 ARG A CA 1
ATOM 2282 C C . ARG A 1 286 ? -26.470 -16.784 14.031 1.00 25.33 286 ARG A C 1
ATOM 2284 O O . ARG A 1 286 ? -26.007 -17.896 14.262 1.00 25.33 286 ARG A O 1
ATOM 2291 N N . GLY A 1 287 ? -26.621 -15.841 14.958 1.00 30.95 287 GLY A N 1
ATOM 2292 C CA . GLY A 1 287 ? -26.184 -15.970 16.345 1.00 30.95 287 GLY A CA 1
ATOM 2293 C C . GLY A 1 287 ? -27.007 -16.953 17.178 1.00 30.95 287 GLY A C 1
ATOM 2294 O O . GLY A 1 287 ? -28.217 -17.080 17.006 1.00 30.95 287 GLY A O 1
ATOM 2295 N N . GLY A 1 288 ? -26.328 -17.587 18.133 1.00 23.89 288 GLY A N 1
ATOM 2296 C CA . GLY A 1 288 ? -26.933 -18.367 19.205 1.00 23.89 288 GLY A CA 1
ATOM 2297 C C . GLY A 1 288 ? -25.880 -18.885 20.187 1.00 23.89 288 GLY A C 1
ATOM 2298 O O . GLY A 1 288 ? -25.046 -19.694 19.814 1.00 23.89 288 GLY A O 1
ATOM 2299 N N . GLY A 1 289 ? -25.924 -18.371 21.421 1.00 25.73 289 GLY A N 1
ATOM 2300 C CA . GLY A 1 289 ? -25.539 -19.027 22.682 1.00 25.73 289 GLY A CA 1
ATOM 2301 C C . GLY A 1 289 ? -24.215 -19.802 22.794 1.00 25.73 289 GLY A C 1
ATOM 2302 O O . GLY A 1 289 ? -24.102 -20.920 22.319 1.00 25.73 289 GLY A O 1
ATOM 2303 N N . ARG A 1 290 ? -23.283 -19.239 23.581 1.00 34.50 290 ARG A N 1
ATOM 2304 C CA . ARG A 1 290 ? -22.225 -19.900 24.386 1.00 34.50 290 ARG A CA 1
ATOM 2305 C C . ARG A 1 290 ? -21.710 -21.264 23.882 1.00 34.50 290 ARG A C 1
ATOM 2307 O O . ARG A 1 290 ? -22.251 -22.309 24.217 1.00 34.50 290 ARG A O 1
ATOM 2314 N N . GLY A 1 291 ? -20.544 -21.254 23.244 1.00 25.61 291 GLY A N 1
ATOM 2315 C CA . GLY A 1 291 ? -19.743 -22.455 23.009 1.00 25.61 291 GLY A CA 1
ATOM 2316 C C . GLY A 1 291 ? -18.600 -22.159 22.047 1.00 25.61 291 GLY A C 1
ATOM 2317 O O . GLY A 1 291 ? -18.797 -21.454 21.065 1.00 25.61 291 GLY A O 1
ATOM 2318 N N . ARG A 1 292 ? -17.394 -22.645 22.354 1.00 30.75 292 ARG A N 1
ATOM 2319 C CA . ARG A 1 292 ? -16.191 -22.546 21.510 1.00 30.75 292 ARG A CA 1
ATOM 2320 C C . ARG A 1 292 ? -16.527 -22.901 20.051 1.00 30.75 292 ARG A C 1
ATOM 2322 O O . ARG A 1 292 ? -16.950 -24.025 19.791 1.00 30.75 292 ARG A O 1
ATOM 2329 N N . LEU A 1 293 ? -16.357 -21.956 19.122 1.00 24.23 293 LEU A N 1
ATOM 2330 C CA . LEU A 1 293 ? -16.646 -22.171 17.703 1.00 24.23 293 LEU A CA 1
ATOM 2331 C C . LEU A 1 293 ? -15.459 -22.841 17.005 1.00 24.23 293 LEU A C 1
ATOM 2333 O O . LEU A 1 293 ? -14.405 -22.240 16.818 1.00 24.23 293 LEU A O 1
ATOM 2337 N N . TRP A 1 294 ? -15.672 -24.092 16.608 1.00 25.16 294 TRP A N 1
ATOM 2338 C CA . TRP A 1 294 ? -14.820 -24.849 15.700 1.00 25.16 294 TRP A CA 1
ATOM 2339 C C . TRP A 1 294 ? -15.324 -24.650 14.267 1.00 25.16 294 TRP A C 1
ATOM 2341 O O . TRP A 1 294 ? -16.476 -24.967 13.976 1.00 25.16 294 TRP A O 1
ATOM 2351 N N . GLY A 1 295 ? -14.469 -24.176 13.363 1.00 24.72 295 GLY A N 1
ATOM 2352 C CA . GLY A 1 295 ? -14.683 -24.337 11.925 1.00 24.72 295 GLY A CA 1
ATOM 2353 C C . GLY A 1 295 ? -14.103 -25.680 11.485 1.00 24.72 295 GLY A C 1
ATOM 2354 O O . GLY A 1 295 ? -12.893 -25.875 11.570 1.00 24.72 295 GLY A O 1
ATOM 2355 N N . ARG A 1 296 ? -14.944 -26.627 11.052 1.00 23.81 296 ARG A N 1
ATOM 2356 C CA . ARG A 1 296 ? -14.489 -27.833 10.339 1.00 23.81 296 ARG A CA 1
ATOM 2357 C C . ARG A 1 296 ? -14.368 -27.505 8.852 1.00 23.81 296 ARG A C 1
ATOM 2359 O O . ARG A 1 296 ? -15.346 -27.075 8.250 1.00 23.81 296 ARG A O 1
ATOM 2366 N N . TYR A 1 297 ? -13.207 -27.774 8.265 1.00 25.98 297 TYR A N 1
ATOM 2367 C CA . TYR A 1 297 ? -13.042 -27.840 6.814 1.00 25.98 297 TYR A CA 1
ATOM 2368 C C . TYR A 1 297 ? -13.497 -29.223 6.330 1.00 25.98 297 TYR A C 1
ATOM 2370 O O . TYR A 1 297 ? -13.047 -30.240 6.854 1.00 25.98 297 TYR A O 1
ATOM 2378 N N . SER A 1 298 ? -14.409 -29.263 5.357 1.00 24.30 298 SER A N 1
ATOM 2379 C CA . SER A 1 298 ? -14.797 -30.488 4.652 1.00 24.30 298 SER A CA 1
ATOM 2380 C C . SER A 1 298 ? -14.235 -30.415 3.241 1.00 24.30 298 SER A C 1
ATOM 2382 O O . SER A 1 298 ? -14.686 -29.600 2.443 1.00 24.30 298 SER A O 1
ATOM 2384 N N . THR A 1 299 ? -13.279 -31.279 2.916 1.00 27.05 299 THR A N 1
ATOM 2385 C CA . THR A 1 299 ? -12.860 -31.516 1.535 1.00 27.05 299 THR A CA 1
ATOM 2386 C C . THR A 1 299 ? -13.945 -32.340 0.842 1.00 27.05 299 THR A C 1
ATOM 2388 O O . THR A 1 299 ? -14.247 -33.459 1.254 1.00 27.05 299 THR A O 1
ATOM 2391 N N . ARG A 1 300 ? -14.586 -31.795 -0.195 1.00 24.48 300 ARG A N 1
ATOM 2392 C CA . ARG A 1 300 ? -15.302 -32.615 -1.180 1.00 24.48 300 ARG A CA 1
ATOM 2393 C C . ARG A 1 300 ? -14.477 -32.620 -2.456 1.00 24.48 300 ARG A C 1
ATOM 2395 O O . ARG A 1 300 ? -14.219 -31.566 -3.021 1.00 24.48 300 ARG A O 1
ATOM 2402 N N . HIS A 1 301 ? -14.058 -33.808 -2.871 1.00 24.36 301 HIS A N 1
ATOM 2403 C CA . HIS A 1 301 ? -13.505 -34.044 -4.197 1.00 24.36 301 HIS A CA 1
ATOM 2404 C C . HIS A 1 301 ? -14.661 -34.110 -5.205 1.00 24.36 301 HIS A C 1
ATOM 2406 O O . HIS A 1 301 ? -15.589 -34.891 -4.975 1.00 24.36 301 HIS A O 1
ATOM 2412 N N . PRO A 1 302 ? -14.639 -33.346 -6.306 1.00 27.70 302 PRO A N 1
ATOM 2413 C CA . PRO A 1 302 ? -15.360 -33.723 -7.509 1.00 27.70 302 PRO A CA 1
ATOM 2414 C C . PRO A 1 302 ? -14.534 -34.759 -8.287 1.00 27.70 302 PRO A C 1
ATOM 2416 O O . PRO A 1 302 ? -13.313 -34.627 -8.397 1.00 27.70 302 PRO A O 1
ATOM 2419 N N . LEU A 1 303 ? -15.228 -35.800 -8.752 1.00 30.08 303 LEU A N 1
ATOM 2420 C CA . LEU A 1 303 ? -14.769 -36.783 -9.739 1.00 30.08 303 LEU A CA 1
ATOM 2421 C C . LEU A 1 303 ? -14.460 -36.121 -11.087 1.00 30.08 303 LEU A C 1
ATOM 2423 O O . LEU A 1 303 ? -15.159 -35.135 -11.416 1.00 30.08 303 LEU A O 1
#

Sequence (303 aa):
MGGQLSAPGGGGSLPRPVNADWMSALCPRLWDVPLHHLSIPGSHDTMTYCLNKRSPISHSQSWLLQLLGKLLPCVTRPMVLKWSVTQALDVTKQLDAGVRYLDLRVAHVPEGSRRNLHFVHFVYTTALVEDTLTEISEWLERHPREVVILACRDFEGLTEELHEYLVACVRNIFGDMLCPRGEVPTLRQLWARGQQVLLSYEDERMLSRHRELWPGLPYWWADQAKPTELVRYLEHMKSCGRPGKAAQGQPEEQAACDGVSHLSILNWITSQSPLCHVESHVHRFRGGGRGRLWGRYSTRHPL